Protein AF-A0A3L7XKK0-F1 (afdb_monomer)

Nearest PDB structures (foldseek):
  2hsb-assembly1_A  TM=9.352E-01  e=4.905E-05  Archaeoglobus fulgidus
  1wol-assembly1_A  TM=7.820E-01  e=3.927E-03  Sulfurisphaera tokodaii str. 7
  6m6u-assembly1_F  TM=6.056E-01  e=1.716E-03  Shewanella oneidensis MR-1
  7bxo-assembly1_A  TM=5.981E-01  e=4.545E-03  Shewanella oneidensis MR-1
  5lpa-assembly1_A  TM=3.652E-01  e=4.838E-04  Salmonella enterica subsp. enterica serovar Typhimurium

Solvent-accessible surface a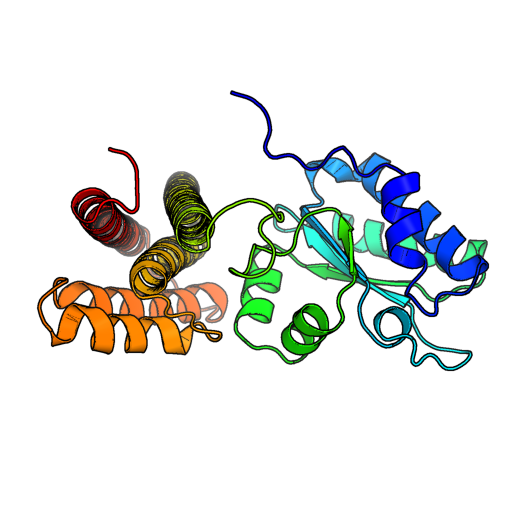rea (backbone atoms only — not comparable to full-atom values): 15169 Å² total; per-residue (Å²): 143,80,79,94,60,75,74,75,85,41,71,68,67,40,52,65,64,49,71,75,32,50,62,48,76,50,46,48,52,33,50,52,53,50,50,53,56,43,48,78,74,36,49,90,43,53,48,33,30,33,37,22,66,48,34,36,63,50,70,63,56,102,81,65,60,44,34,31,41,37,34,25,69,46,78,70,51,72,66,58,50,52,50,59,52,51,50,37,53,50,38,20,66,78,46,72,44,50,61,46,73,46,81,30,29,47,70,57,47,54,55,32,60,46,67,37,74,68,35,57,48,42,73,76,38,41,42,68,62,37,60,71,77,82,78,53,96,84,70,66,72,92,90,64,54,73,67,56,49,46,29,54,50,30,47,51,28,47,50,52,16,49,50,26,46,52,49,19,50,55,26,48,81,66,72,35,40,47,63,18,36,37,23,24,26,50,13,38,50,28,28,52,47,25,59,35,43,77,76,72,45,82,66,82,34,64,80,49,44,44,55,48,47,31,66,73,26,28,76,76,66,76,39,65,71,60,54,44,54,49,49,53,50,32,47,54,50,19,53,34,42,77,69,37,90,84,59,76,75,53,61,70,52,35,54,50,42,44,52,52,28,50,53,50,37,49,54,46,51,52,54,34,32,78,70,68,49,39,85,128

Foldseek 3Di:
DDDPDDPPLDLVVLLVLLVQWLDDPLRNVLVSVLVVVCCVPPVQFFAWKKFFDRRLVNNDDPADAREIETETPADDDPVRVVVSVVSQVVSCVVSVHHYDYDYDYPVRVVVCQQPPPVNVRCVPRIRISDHDDLDDLPPDDPDDDSLVSLLVSLVVLLVLLVVLLVVLVVCLVVVVQLSSLLSLLSSLQSLLQSLCSVVPDHDSHSVVSLVSSCVPADVVPNADPVSSVLNVVSVVSNCCSPPPPPDDPDSVNSVVSSVVSVVSSVRSVVSCCVVPSDPD

Sequence (280 aa):
MSALLLEPTSEEGVASRLDDTSLNPAEQSGLLAYLAALEDRWASLLAEVVLYGSAARGEERHESDVDLLLVLNCEPTRAQNEQMLQLAASINLDFGICLSPVVMSPATYRWHREGAPLWHNLRRDGVWLRGVPSPTLYELPGGKSLDQKRRELIALYMERSNEELQAARLMLDSWLVRPAISECYYAVFYAASAVLLSKGIERRRHEGVGSALGESFVRIGELPAEMTKLFHQLHEDRLSADYRMTYDPGEEVAEKRLEQASHFVQTIRDYLQERGFLDG

Secondary structure (DSSP, 8-state):
----------HHHHHHHHTTS---HHHHHHHHHHHHHHHHHHTTTEEEEEEEHHHHHT---TT--EEEEEEESSPPPHHHHHHHHHHHHHHHHHHT--EEEEEE-HHHHHHHHTT-HHHHHHHHH-EEEES-PPPPTT-SPTTS-HHHHHHHHHHHHHHHHHHHHHHHHHHHHTT-HHHHHHHHHHHHHHHHHHHHHHTT---SSHHHHHHHHIIIIITTTSS-HHHHHHHHHHHHHHHHHHH-TT---HHHHHHHHHHHHHHHHHHHHHHHHHTTSS--

Radius of gyration: 20.59 Å; Cα contacts (8 Å, |Δi|>4): 372; chains: 1; bounding box: 50×34×56 Å

pLDDT: mean 80.65, std 16.48, range [24.45, 98.62]

Structure (mmCIF, N/CA/C/O backbone):
data_AF-A0A3L7XKK0-F1
#
_entry.id   AF-A0A3L7XKK0-F1
#
loop_
_atom_site.group_PDB
_atom_site.id
_atom_site.type_symbol
_atom_site.label_atom_id
_atom_site.label_alt_id
_atom_site.label_comp_id
_atom_site.label_asym_id
_atom_site.label_entity_id
_atom_site.label_seq_id
_atom_site.pdbx_PDB_ins_code
_atom_site.Cartn_x
_atom_site.Cartn_y
_atom_site.Cartn_z
_atom_site.occupancy
_atom_site.B_iso_or_equiv
_atom_site.auth_seq_id
_atom_site.auth_comp_id
_atom_site.auth_asym_id
_atom_site.auth_atom_id
_atom_site.pdbx_PDB_model_num
ATOM 1 N N . MET A 1 1 ? -17.241 -15.200 -7.682 1.00 36.34 1 MET A N 1
ATOM 2 C CA . MET A 1 1 ? -16.236 -15.943 -8.473 1.00 36.34 1 MET A CA 1
ATOM 3 C C . MET A 1 1 ? -16.199 -15.401 -9.892 1.00 36.34 1 MET A C 1
ATOM 5 O O . MET A 1 1 ? -17.119 -15.670 -10.648 1.00 36.34 1 MET A O 1
ATOM 9 N N . SER A 1 2 ? -15.174 -14.622 -10.221 1.00 24.45 2 SER A N 1
ATOM 10 C CA . SER A 1 2 ? -14.293 -14.801 -11.385 1.00 24.45 2 SER A CA 1
ATOM 11 C C . SER A 1 2 ? -13.425 -13.548 -11.477 1.00 24.45 2 SER A C 1
ATOM 13 O O . SER A 1 2 ? -13.938 -12.437 -11.393 1.00 24.45 2 SER A O 1
ATOM 15 N N . ALA A 1 3 ? -12.122 -13.784 -11.542 1.00 27.73 3 ALA A N 1
ATOM 16 C CA . ALA A 1 3 ? -11.009 -12.851 -11.563 1.00 27.73 3 ALA A CA 1
ATOM 17 C C . ALA A 1 3 ? -11.304 -11.442 -12.114 1.00 27.73 3 ALA A C 1
ATOM 19 O O . ALA A 1 3 ? -11.602 -11.263 -13.290 1.00 27.73 3 ALA A O 1
ATOM 20 N N . LEU A 1 4 ? -11.074 -10.442 -11.263 1.00 33.22 4 LEU A N 1
ATOM 21 C CA . LEU A 1 4 ? -10.767 -9.055 -11.629 1.00 33.22 4 LEU A CA 1
ATOM 22 C C . LEU A 1 4 ? -9.276 -8.926 -12.004 1.00 33.22 4 LEU A C 1
ATOM 24 O O . LEU A 1 4 ? -8.604 -7.960 -11.659 1.00 33.22 4 LEU A O 1
ATOM 28 N N . LEU A 1 5 ? -8.744 -9.944 -12.680 1.00 28.83 5 LEU A N 1
ATOM 29 C CA . LEU A 1 5 ? -7.455 -9.855 -13.338 1.00 28.83 5 LEU A CA 1
ATOM 30 C C . LEU A 1 5 ? -7.758 -9.268 -14.711 1.00 28.83 5 LEU A C 1
ATOM 32 O O . LEU A 1 5 ? -8.499 -9.868 -15.490 1.00 28.83 5 LEU A O 1
ATOM 36 N N . LEU A 1 6 ? -7.194 -8.096 -15.008 1.00 34.19 6 LEU A N 1
ATOM 37 C CA . LEU A 1 6 ? -6.845 -7.814 -16.395 1.00 34.19 6 LEU A CA 1
ATOM 38 C C . LEU A 1 6 ? -6.157 -9.065 -16.942 1.00 34.19 6 LEU A C 1
ATOM 40 O O . LEU A 1 6 ? -5.406 -9.722 -16.212 1.00 34.19 6 LEU A O 1
ATOM 44 N N . GLU A 1 7 ? -6.488 -9.414 -18.181 1.00 33.19 7 GLU A N 1
ATOM 45 C CA . GLU A 1 7 ? -5.878 -10.535 -18.887 1.00 33.19 7 GLU A CA 1
ATOM 46 C C . GLU A 1 7 ? -4.355 -10.562 -18.674 1.00 33.19 7 GLU A C 1
ATOM 48 O O . GLU A 1 7 ? -3.766 -9.502 -18.413 1.00 33.19 7 GLU A O 1
ATOM 53 N N . PRO A 1 8 ? -3.715 -11.751 -18.733 1.00 36.50 8 PRO A N 1
ATOM 54 C CA . PRO A 1 8 ? -2.264 -11.859 -18.605 1.00 36.50 8 PRO A CA 1
ATOM 55 C C . PRO A 1 8 ? -1.583 -10.772 -19.433 1.00 36.50 8 PRO A C 1
ATOM 57 O O . PRO A 1 8 ? -2.120 -10.372 -20.464 1.00 36.50 8 PRO A O 1
ATOM 60 N N . THR A 1 9 ? -0.425 -10.304 -18.965 1.00 49.50 9 THR A N 1
ATOM 61 C CA . THR A 1 9 ? 0.509 -9.420 -19.672 1.00 49.50 9 THR A CA 1
ATOM 62 C C . THR A 1 9 ? 0.859 -10.018 -21.039 1.00 49.50 9 THR A C 1
ATOM 64 O O . THR A 1 9 ? 1.923 -10.592 -21.236 1.00 49.50 9 THR A O 1
ATOM 67 N N . SER A 1 10 ? -0.075 -9.964 -21.987 1.00 55.31 10 SER A N 1
ATOM 68 C CA . SER A 1 10 ? 0.134 -10.427 -23.341 1.00 55.31 10 SER A CA 1
ATOM 69 C C . SER A 1 10 ? 1.080 -9.432 -23.983 1.00 55.31 10 SER A C 1
ATOM 71 O O . SER A 1 10 ? 0.959 -8.218 -23.802 1.00 55.31 10 SER A O 1
ATOM 73 N N . GLU A 1 11 ? 2.055 -9.960 -24.708 1.00 54.97 11 GLU A N 1
ATOM 74 C CA . GLU A 1 11 ? 3.069 -9.172 -25.402 1.00 54.97 11 GLU A CA 1
ATOM 75 C C . GLU A 1 11 ? 2.416 -8.090 -26.287 1.00 54.97 11 GLU A C 1
ATOM 77 O O . GLU A 1 11 ? 2.857 -6.944 -26.304 1.00 54.97 11 GLU A O 1
ATOM 82 N N . GLU A 1 12 ? 1.267 -8.415 -26.894 1.00 55.12 12 GLU A N 1
ATOM 83 C CA . GLU A 1 12 ? 0.421 -7.497 -27.669 1.00 55.12 12 GLU A CA 1
ATOM 84 C C . GLU A 1 12 ? -0.158 -6.339 -26.834 1.00 55.12 12 GLU A C 1
ATOM 86 O O . GLU A 1 12 ? -0.181 -5.198 -27.295 1.00 55.12 12 GLU A O 1
ATOM 91 N N . GLY A 1 13 ? -0.600 -6.599 -25.599 1.00 66.19 13 GLY A N 1
ATOM 92 C CA . GLY A 1 13 ? -1.169 -5.579 -24.714 1.00 66.19 13 GLY A CA 1
ATOM 93 C C . GLY A 1 13 ? -0.127 -4.660 -24.073 1.00 66.19 13 GLY A C 1
ATOM 94 O O . GLY A 1 13 ? -0.462 -3.545 -23.672 1.00 66.19 13 GLY A O 1
ATOM 95 N N . VAL A 1 14 ? 1.126 -5.111 -23.962 1.00 71.56 14 VAL A N 1
ATOM 96 C CA . VAL A 1 14 ? 2.257 -4.264 -23.554 1.00 71.56 14 VAL A CA 1
ATOM 97 C C . VAL A 1 14 ? 2.729 -3.425 -24.735 1.00 71.56 14 VAL A C 1
ATOM 99 O O . VAL A 1 14 ? 2.884 -2.218 -24.577 1.00 71.56 14 VAL A O 1
ATOM 102 N N . ALA A 1 15 ? 2.887 -4.032 -25.916 1.00 71.38 15 ALA A N 1
ATOM 103 C CA . ALA A 1 15 ? 3.295 -3.331 -27.131 1.00 71.38 15 ALA A CA 1
ATOM 104 C C . ALA A 1 15 ? 2.375 -2.139 -27.436 1.00 71.38 15 ALA A C 1
ATOM 106 O O . ALA A 1 15 ? 2.866 -1.030 -27.624 1.00 71.38 15 ALA A O 1
ATOM 107 N N . SER A 1 16 ? 1.052 -2.315 -27.333 1.00 73.56 16 SER A N 1
ATOM 108 C CA . SER A 1 16 ? 0.103 -1.216 -27.564 1.00 73.56 16 SER A CA 1
ATOM 109 C C . SER A 1 16 ? 0.238 -0.050 -26.576 1.00 73.56 16 SER A C 1
ATOM 111 O O . SER A 1 16 ? -0.188 1.058 -26.872 1.00 73.56 16 SER A O 1
ATOM 113 N N . ARG A 1 17 ? 0.770 -0.279 -25.365 1.00 79.00 17 ARG A N 1
ATOM 114 C CA . ARG A 1 17 ? 1.004 0.787 -24.367 1.00 79.00 17 ARG A CA 1
ATOM 115 C C . ARG A 1 17 ? 2.296 1.552 -24.634 1.00 79.00 17 ARG A C 1
ATOM 117 O O . ARG A 1 17 ? 2.463 2.646 -24.105 1.00 79.00 17 ARG A O 1
ATOM 124 N N . LEU A 1 18 ? 3.209 0.972 -25.411 1.00 82.94 18 LEU A N 1
ATOM 125 C CA . LEU A 1 18 ? 4.468 1.603 -25.793 1.00 82.94 18 LEU A CA 1
ATOM 126 C C . LEU A 1 18 ? 4.318 2.500 -27.030 1.00 82.94 18 LEU A C 1
ATOM 128 O O . LEU A 1 18 ? 5.169 3.362 -27.234 1.00 82.94 18 LEU A O 1
ATOM 132 N N . ASP A 1 19 ? 3.244 2.348 -27.811 1.00 78.94 19 ASP A N 1
ATOM 133 C CA . ASP A 1 19 ? 2.990 3.132 -29.031 1.00 78.94 19 ASP A CA 1
ATOM 134 C C . ASP A 1 19 ? 2.941 4.652 -28.781 1.00 78.94 19 ASP A C 1
ATOM 136 O O . ASP A 1 19 ? 3.360 5.432 -29.634 1.00 78.94 19 ASP A O 1
ATOM 140 N N . ASP A 1 20 ? 2.480 5.073 -27.598 1.00 76.00 20 ASP A N 1
ATOM 141 C CA . ASP A 1 20 ? 2.388 6.485 -27.196 1.00 76.00 20 ASP A CA 1
ATOM 142 C C . ASP A 1 20 ? 3.661 7.004 -26.485 1.00 76.00 20 ASP A C 1
ATOM 144 O O . ASP A 1 20 ? 3.689 8.133 -25.989 1.00 76.00 20 ASP A O 1
ATOM 148 N N . THR A 1 21 ? 4.723 6.195 -26.415 1.00 83.44 21 THR A N 1
ATOM 149 C CA . THR A 1 21 ? 6.017 6.567 -25.812 1.00 83.44 21 THR A CA 1
ATOM 150 C C . THR A 1 21 ? 7.003 7.063 -26.871 1.00 83.44 21 THR A C 1
ATOM 152 O O . THR A 1 21 ? 6.796 6.875 -28.068 1.00 83.44 21 THR A O 1
ATOM 155 N N . SER A 1 22 ? 8.112 7.685 -26.459 1.00 84.44 22 SER A N 1
ATOM 156 C CA . SER A 1 22 ? 9.188 8.053 -27.397 1.00 84.44 22 SER A CA 1
ATOM 157 C C . SER A 1 22 ? 10.199 6.940 -27.674 1.00 84.44 22 SER A C 1
ATOM 159 O O . SER A 1 22 ? 11.129 7.176 -28.446 1.00 84.44 22 SER A O 1
ATOM 161 N N . LEU A 1 23 ? 10.019 5.751 -27.083 1.00 86.19 23 LEU A N 1
ATOM 162 C CA . LEU A 1 23 ? 10.978 4.657 -27.202 1.00 86.19 23 LEU A CA 1
ATOM 163 C C . LEU A 1 23 ? 11.208 4.289 -28.668 1.00 86.19 23 LEU A C 1
ATOM 165 O O . LEU A 1 23 ? 10.271 4.013 -29.422 1.00 86.19 23 LEU A O 1
ATOM 169 N N . ASN A 1 24 ? 12.474 4.224 -29.061 1.00 88.62 24 ASN A N 1
ATOM 170 C CA . ASN A 1 24 ? 12.859 3.777 -30.388 1.00 88.62 24 ASN A CA 1
ATOM 171 C C . ASN A 1 24 ? 12.704 2.242 -30.530 1.00 88.62 24 ASN A C 1
ATOM 173 O O . ASN A 1 24 ? 12.570 1.528 -29.533 1.00 88.62 24 ASN A O 1
ATOM 177 N N . PRO A 1 25 ? 12.757 1.682 -31.755 1.00 89.69 25 PRO A N 1
ATOM 178 C CA . PRO A 1 25 ? 12.536 0.248 -31.961 1.00 89.69 25 PRO A CA 1
ATOM 179 C C . PRO A 1 25 ? 13.495 -0.677 -31.191 1.00 89.69 25 PRO A C 1
ATOM 181 O O . PRO A 1 25 ? 13.096 -1.774 -30.795 1.00 89.69 25 PRO A O 1
ATOM 184 N N . ALA A 1 26 ? 14.748 -0.262 -30.972 1.00 89.94 26 ALA A N 1
ATOM 185 C CA . ALA A 1 26 ? 15.713 -1.046 -30.202 1.00 89.94 26 ALA A CA 1
ATOM 186 C C . ALA A 1 26 ? 15.376 -1.025 -28.704 1.00 89.94 26 ALA A C 1
ATOM 188 O O . ALA A 1 26 ? 15.425 -2.069 -28.057 1.00 89.94 26 ALA A O 1
ATOM 189 N N . GLU A 1 27 ? 14.962 0.128 -28.173 1.00 91.56 27 GLU A N 1
ATOM 190 C CA . GLU A 1 27 ? 14.514 0.279 -26.782 1.00 91.56 27 GLU A CA 1
ATOM 191 C C . GLU A 1 27 ? 13.230 -0.489 -26.506 1.00 91.56 27 GLU A C 1
ATOM 193 O O . GLU A 1 27 ? 13.162 -1.204 -25.510 1.00 91.56 27 GLU A O 1
ATOM 198 N N . GLN A 1 28 ? 12.246 -0.422 -27.407 1.00 91.00 28 GLN A N 1
ATOM 199 C CA . GLN A 1 28 ? 11.030 -1.230 -27.304 1.00 91.00 28 GLN A CA 1
ATOM 200 C C . GLN A 1 28 ? 11.366 -2.727 -27.303 1.00 91.00 28 GLN A C 1
ATOM 202 O O . GLN A 1 28 ? 10.897 -3.465 -26.438 1.00 91.00 28 GLN A O 1
ATOM 207 N N . SER A 1 29 ? 12.230 -3.172 -28.222 1.00 91.38 29 SER A N 1
ATOM 208 C CA . SER A 1 29 ? 12.629 -4.583 -28.317 1.00 91.38 29 SER A CA 1
ATOM 209 C C . SER A 1 29 ? 13.388 -5.056 -27.074 1.00 91.38 29 SER A C 1
ATOM 211 O O . SER A 1 29 ? 13.096 -6.127 -26.543 1.00 91.38 29 SER A O 1
ATOM 213 N N . GLY A 1 30 ? 14.336 -4.257 -26.578 1.00 93.38 30 GLY A N 1
ATOM 214 C CA . GLY A 1 30 ? 15.093 -4.592 -25.375 1.00 93.38 30 GLY A CA 1
ATOM 215 C C . GLY A 1 30 ? 14.229 -4.554 -24.114 1.00 93.38 30 GLY A C 1
ATOM 216 O O . GLY A 1 30 ? 14.331 -5.452 -23.281 1.00 93.38 30 GLY A O 1
ATOM 217 N N . LEU A 1 31 ? 13.314 -3.588 -23.994 1.00 93.44 31 LEU A N 1
ATOM 218 C CA . LEU A 1 31 ? 12.340 -3.534 -22.904 1.00 93.44 31 LEU A CA 1
ATOM 219 C C . LEU A 1 31 ? 11.433 -4.770 -22.899 1.00 93.44 31 LEU A C 1
ATOM 221 O O . LEU A 1 31 ? 11.274 -5.397 -21.854 1.00 93.44 31 LEU A O 1
ATOM 225 N N . LEU A 1 32 ? 10.882 -5.163 -24.050 1.00 92.56 32 LEU A N 1
ATOM 226 C CA . LEU A 1 32 ? 10.062 -6.373 -24.163 1.00 92.56 32 LEU A CA 1
ATOM 227 C C . LEU A 1 32 ? 10.860 -7.632 -23.791 1.00 92.56 32 LEU A C 1
ATOM 229 O O . LEU A 1 32 ? 10.370 -8.461 -23.022 1.00 92.56 32 LEU A O 1
ATOM 233 N N . ALA A 1 33 ? 12.114 -7.740 -24.239 1.00 93.81 33 ALA A N 1
ATOM 234 C CA . ALA A 1 33 ? 12.999 -8.840 -23.857 1.00 93.81 33 ALA A CA 1
ATOM 235 C C . ALA A 1 33 ? 13.284 -8.863 -22.342 1.00 93.81 33 ALA A C 1
ATOM 237 O O . ALA A 1 33 ? 13.281 -9.932 -21.724 1.00 93.81 33 ALA A O 1
ATOM 238 N N . TYR A 1 34 ? 13.479 -7.693 -21.726 1.00 95.56 34 TYR A N 1
ATOM 239 C CA . TYR A 1 34 ? 13.653 -7.566 -20.280 1.00 95.56 34 TYR A CA 1
ATOM 240 C C . TYR A 1 34 ? 12.401 -8.009 -19.516 1.00 95.56 34 TYR A C 1
ATOM 242 O O . TYR A 1 34 ? 12.505 -8.805 -18.582 1.00 95.56 34 TYR A O 1
ATOM 250 N N . LEU A 1 35 ? 11.216 -7.557 -19.938 1.00 93.00 35 LEU A N 1
ATOM 251 C CA . LEU A 1 35 ? 9.938 -7.940 -19.333 1.00 93.00 35 LEU A CA 1
ATOM 252 C C . LEU A 1 35 ? 9.681 -9.445 -19.443 1.00 93.00 35 LEU A C 1
ATOM 254 O O . LEU A 1 35 ? 9.347 -10.072 -18.442 1.00 93.00 35 LEU A O 1
ATOM 258 N N . ALA A 1 36 ? 9.899 -10.044 -20.615 1.00 91.00 36 ALA A N 1
ATOM 259 C CA . ALA A 1 36 ? 9.735 -11.484 -20.806 1.00 91.00 36 ALA A CA 1
ATOM 260 C C . ALA A 1 36 ? 10.660 -12.290 -19.876 1.00 91.00 36 ALA A C 1
ATOM 262 O O . ALA A 1 36 ? 10.240 -13.251 -19.232 1.00 91.00 36 ALA A O 1
ATOM 263 N N . ALA A 1 37 ? 11.917 -11.859 -19.747 1.00 93.31 37 ALA A N 1
ATOM 264 C CA . ALA A 1 37 ? 12.895 -12.482 -18.864 1.00 93.31 37 ALA A CA 1
ATOM 265 C C . ALA A 1 37 ? 12.579 -12.303 -17.367 1.00 93.31 37 ALA A C 1
ATOM 267 O O . ALA A 1 37 ? 12.924 -13.175 -16.561 1.00 93.31 37 ALA A O 1
ATOM 268 N N . LEU A 1 38 ? 11.961 -11.177 -16.999 1.00 92.12 38 LEU A N 1
ATOM 269 C CA . LEU A 1 38 ? 11.462 -10.906 -15.655 1.00 92.12 38 LEU A CA 1
ATOM 270 C C . LEU A 1 38 ? 10.264 -11.800 -15.308 1.00 92.12 38 LEU A C 1
ATOM 272 O O . LEU A 1 38 ? 10.235 -12.375 -14.221 1.00 92.12 38 LEU A O 1
ATOM 276 N N . GLU A 1 39 ? 9.310 -11.948 -16.227 1.00 87.06 39 GLU A N 1
ATOM 277 C CA . GLU A 1 39 ? 8.140 -12.819 -16.064 1.00 87.06 39 GLU A CA 1
ATOM 278 C C . GLU A 1 39 ? 8.547 -14.285 -15.889 1.00 87.06 39 GLU A C 1
ATOM 280 O O . GLU A 1 39 ? 8.105 -14.937 -14.945 1.00 87.06 39 GLU A O 1
ATOM 285 N N . ASP A 1 40 ? 9.457 -14.785 -16.726 1.00 89.00 40 ASP A N 1
ATOM 286 C CA . ASP A 1 40 ? 9.934 -16.172 -16.666 1.00 89.00 40 ASP A CA 1
ATOM 287 C C . ASP A 1 40 ? 10.543 -16.537 -15.297 1.00 89.00 40 ASP A C 1
ATOM 289 O O . ASP A 1 40 ? 10.304 -17.617 -14.756 1.00 89.00 40 ASP A O 1
ATOM 293 N N . ARG A 1 41 ? 11.303 -15.611 -14.695 1.00 91.38 41 ARG A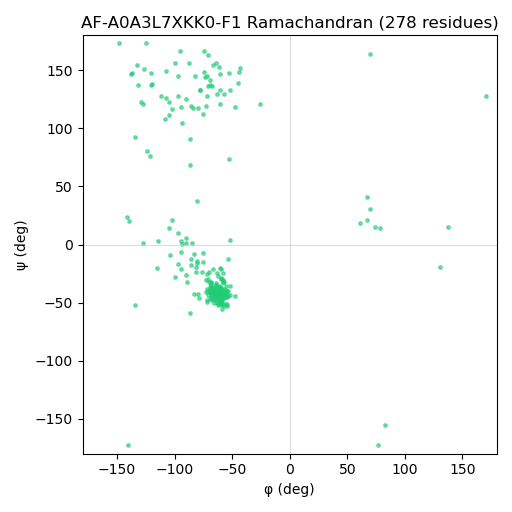 N 1
ATOM 294 C CA . ARG A 1 41 ? 12.084 -15.874 -13.474 1.00 91.38 41 ARG A CA 1
ATOM 295 C C . ARG A 1 41 ? 11.430 -15.398 -12.181 1.00 91.38 41 ARG A C 1
ATOM 297 O O . ARG A 1 41 ? 11.707 -15.961 -11.120 1.00 91.38 41 ARG A O 1
ATOM 304 N N . TRP A 1 42 ? 10.604 -14.355 -12.242 1.00 90.06 42 TRP A N 1
ATOM 305 C CA . TRP A 1 42 ? 10.116 -13.636 -11.063 1.00 90.06 42 TRP A CA 1
ATOM 306 C C . TRP A 1 42 ? 8.639 -13.225 -11.141 1.00 90.06 42 TRP A C 1
ATOM 308 O O . TRP A 1 42 ? 8.225 -12.372 -10.356 1.00 90.06 42 TRP A O 1
ATOM 318 N N . ALA A 1 43 ? 7.811 -13.841 -11.995 1.00 80.81 43 ALA A N 1
ATOM 319 C CA . ALA A 1 43 ? 6.378 -13.523 -12.086 1.00 80.81 43 ALA A CA 1
ATOM 320 C C . ALA A 1 43 ? 5.665 -13.455 -10.720 1.00 80.81 43 ALA A C 1
ATOM 322 O O . ALA A 1 43 ? 4.918 -12.516 -10.459 1.00 80.81 43 ALA A O 1
ATOM 323 N N . SER A 1 44 ? 5.909 -14.403 -9.808 1.00 78.06 44 SER A N 1
ATOM 324 C CA . SER A 1 44 ? 5.267 -14.397 -8.481 1.00 78.06 44 SER A CA 1
ATOM 325 C C . SER A 1 44 ? 5.772 -13.282 -7.558 1.00 78.06 44 SER A C 1
ATOM 327 O O . SER A 1 44 ? 5.086 -12.893 -6.615 1.00 78.06 44 SER A O 1
ATOM 329 N N . LEU A 1 45 ? 6.982 -12.780 -7.806 1.00 80.44 45 LEU A N 1
ATOM 330 C CA . LEU A 1 45 ? 7.612 -11.728 -7.017 1.00 80.44 45 LEU A CA 1
ATOM 331 C C . LEU A 1 45 ? 7.275 -10.330 -7.552 1.00 80.44 45 LEU A C 1
ATOM 333 O O . LEU A 1 45 ? 7.283 -9.385 -6.774 1.00 80.44 45 LEU A O 1
ATOM 337 N N . LEU A 1 46 ? 6.965 -10.185 -8.841 1.00 81.06 46 LEU A N 1
ATOM 338 C CA . LEU A 1 46 ? 6.682 -8.901 -9.484 1.00 81.06 46 LEU A CA 1
ATOM 339 C C . LEU A 1 46 ? 5.224 -8.473 -9.286 1.00 81.06 46 LEU A C 1
ATOM 341 O O . LEU A 1 46 ? 4.305 -9.120 -9.799 1.00 81.06 46 LEU A O 1
ATOM 345 N N . ALA A 1 47 ? 5.034 -7.346 -8.602 1.00 78.81 47 ALA A N 1
ATOM 346 C CA . ALA A 1 47 ? 3.742 -6.699 -8.398 1.00 78.81 47 ALA A CA 1
ATOM 347 C C . ALA A 1 47 ? 3.402 -5.758 -9.563 1.00 78.81 47 ALA A C 1
ATOM 349 O O . ALA A 1 47 ? 2.400 -5.943 -10.252 1.00 78.81 47 ALA A O 1
ATOM 350 N N . GLU A 1 48 ? 4.265 -4.771 -9.809 1.00 84.94 48 GLU A N 1
ATOM 351 C CA . GLU A 1 48 ? 4.067 -3.737 -10.827 1.00 84.94 48 GLU A CA 1
ATOM 352 C C . GLU A 1 48 ? 5.370 -3.487 -11.590 1.00 84.94 48 GLU A C 1
ATOM 354 O O . GLU A 1 48 ? 6.464 -3.572 -11.026 1.00 84.94 48 GLU A O 1
ATOM 359 N N . VAL A 1 49 ? 5.239 -3.148 -12.872 1.00 89.00 49 VAL A N 1
ATOM 360 C CA . VAL A 1 49 ? 6.340 -2.618 -13.682 1.00 89.00 49 VAL A CA 1
ATOM 361 C C . VAL A 1 49 ? 5.859 -1.354 -14.367 1.00 89.00 49 VAL A C 1
ATOM 363 O O . VAL A 1 49 ? 4.865 -1.392 -15.094 1.00 89.00 49 VAL A O 1
ATOM 366 N N . VAL A 1 50 ? 6.552 -0.245 -14.127 1.00 88.69 50 VAL A N 1
ATOM 367 C CA . VAL A 1 50 ? 6.144 1.079 -14.606 1.00 88.69 50 VAL A CA 1
ATOM 368 C C . VAL A 1 50 ? 7.299 1.729 -15.349 1.00 88.69 50 VAL A C 1
ATOM 370 O O . VAL A 1 50 ? 8.362 1.940 -14.771 1.00 88.69 50 VAL A O 1
ATOM 373 N N . LEU A 1 51 ? 7.085 2.069 -16.615 1.00 89.56 51 LEU A N 1
ATOM 374 C CA . LEU A 1 51 ? 7.962 2.971 -17.354 1.00 89.56 51 LEU A CA 1
ATOM 375 C C . LEU A 1 51 ? 7.653 4.404 -16.930 1.00 89.56 51 LEU A C 1
ATOM 377 O O . LEU A 1 51 ? 6.489 4.795 -16.860 1.00 89.56 51 LEU A O 1
ATOM 381 N N . TYR A 1 52 ? 8.679 5.192 -16.638 1.00 85.44 52 TYR A N 1
ATOM 382 C CA . TYR A 1 52 ? 8.514 6.600 -16.290 1.00 85.44 52 TYR A CA 1
ATOM 383 C C . TYR A 1 52 ? 9.621 7.448 -16.918 1.00 85.44 52 TYR A C 1
ATOM 385 O O . TYR A 1 52 ? 10.374 6.987 -17.767 1.00 85.44 52 TYR A O 1
ATOM 393 N N . GLY A 1 53 ? 9.686 8.728 -16.553 1.00 77.69 53 GLY A N 1
ATOM 394 C CA . GLY A 1 53 ? 10.759 9.599 -17.027 1.00 77.69 53 GLY A CA 1
ATOM 395 C C . GLY A 1 53 ? 10.485 10.173 -18.417 1.00 77.69 53 GLY A C 1
ATOM 396 O O . GLY A 1 53 ? 9.334 10.395 -18.792 1.00 77.69 53 GLY A O 1
ATOM 397 N N . SER A 1 54 ? 11.544 10.542 -19.137 1.00 77.38 54 SER A N 1
ATOM 398 C CA . SER A 1 54 ? 11.450 11.207 -20.449 1.00 77.38 54 SER A CA 1
ATOM 399 C C . SER A 1 54 ? 10.813 10.330 -21.517 1.00 77.38 54 SER A C 1
ATOM 401 O O . SER A 1 54 ? 9.993 10.842 -22.280 1.00 77.38 54 SER A O 1
ATOM 403 N N . ALA A 1 55 ? 11.132 9.032 -21.511 1.00 82.19 55 ALA A N 1
ATOM 404 C CA . ALA A 1 55 ? 10.594 8.053 -22.449 1.00 82.19 55 ALA A CA 1
ATOM 405 C C . ALA A 1 55 ? 9.060 7.971 -22.386 1.00 82.19 55 ALA A C 1
ATOM 407 O O . ALA A 1 55 ? 8.368 7.963 -23.403 1.00 82.19 55 ALA A O 1
ATOM 408 N N . ALA A 1 56 ? 8.516 7.991 -21.167 1.00 79.31 56 ALA A N 1
ATOM 409 C CA . ALA A 1 56 ? 7.078 7.940 -20.934 1.00 79.31 56 ALA A CA 1
ATOM 410 C C . ALA A 1 56 ? 6.347 9.248 -21.309 1.00 79.31 56 ALA A C 1
ATOM 412 O O . ALA A 1 56 ? 5.164 9.223 -21.628 1.00 79.31 56 ALA A O 1
ATOM 413 N N . ARG A 1 57 ? 7.042 10.399 -21.299 1.00 72.94 57 ARG A N 1
ATOM 414 C CA . ARG A 1 57 ? 6.468 11.716 -21.650 1.00 72.94 57 ARG A CA 1
ATOM 415 C C . ARG A 1 57 ? 6.475 12.038 -23.145 1.00 72.94 57 ARG A C 1
ATOM 417 O O . ARG A 1 57 ? 5.868 13.032 -23.536 1.00 72.94 57 ARG A O 1
ATOM 424 N N . GLY A 1 58 ? 7.199 11.278 -23.964 1.00 63.72 58 GLY A N 1
ATOM 425 C CA . GLY A 1 58 ? 7.367 11.607 -25.381 1.00 63.72 58 GLY A CA 1
ATOM 426 C C . GLY A 1 58 ? 8.315 12.793 -25.647 1.00 63.72 58 GLY A C 1
ATOM 427 O O . GLY A 1 58 ? 8.306 13.358 -26.737 1.00 63.72 58 GLY A O 1
ATOM 428 N N . GLU A 1 59 ? 9.116 13.214 -24.658 1.00 60.88 59 GLU A N 1
ATOM 429 C CA . GLU A 1 59 ? 9.971 14.423 -24.709 1.00 60.88 59 GLU A CA 1
ATOM 430 C C . GLU A 1 59 ? 11.459 14.107 -24.962 1.00 60.88 59 GLU A C 1
ATOM 432 O O . GLU A 1 59 ? 12.356 14.876 -24.596 1.00 60.88 59 GLU A O 1
ATOM 437 N N . GLU A 1 60 ? 11.7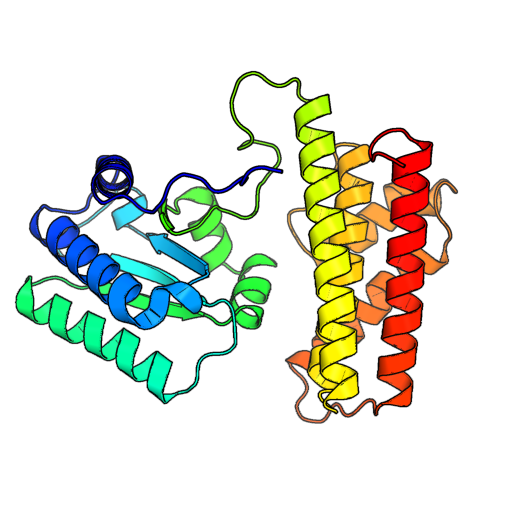47 12.938 -25.517 1.00 53.78 60 GLU A N 1
ATOM 438 C CA . GLU A 1 60 ? 13.076 12.349 -25.449 1.00 53.78 60 GLU A CA 1
ATOM 439 C C . GLU A 1 60 ? 14.122 13.008 -26.352 1.00 53.78 60 GLU A C 1
ATOM 441 O O . GLU A 1 60 ? 13.869 13.465 -27.469 1.00 53.78 60 GLU A O 1
ATOM 446 N N . ARG A 1 61 ? 15.348 13.050 -25.823 1.00 55.00 61 ARG A N 1
ATOM 447 C CA . ARG A 1 61 ? 16.570 13.396 -26.551 1.00 55.00 61 ARG A CA 1
ATOM 448 C C . ARG A 1 61 ? 17.374 12.114 -26.742 1.00 55.00 61 ARG A C 1
ATOM 450 O O . ARG A 1 61 ? 17.338 11.256 -25.872 1.00 55.00 61 ARG A O 1
ATOM 457 N N . HIS A 1 62 ? 18.132 12.048 -27.833 1.00 48.56 62 HIS A N 1
ATOM 458 C CA . HIS A 1 62 ? 18.825 10.885 -28.420 1.00 48.56 62 HIS A CA 1
ATOM 459 C C . HIS A 1 62 ? 19.748 10.019 -27.509 1.00 48.56 62 HIS A C 1
ATOM 461 O O . HIS A 1 62 ? 20.387 9.110 -28.028 1.00 48.56 62 HIS A O 1
ATOM 467 N N . GLU A 1 63 ? 19.844 10.294 -26.202 1.00 53.91 63 GLU A N 1
ATOM 468 C CA . GLU A 1 63 ? 20.710 9.625 -25.208 1.00 53.91 63 GLU A CA 1
ATOM 469 C C . GLU A 1 63 ? 20.018 9.442 -23.834 1.00 53.91 63 GLU A C 1
ATOM 471 O O . GLU A 1 63 ? 20.688 9.417 -22.804 1.00 53.91 63 GLU A O 1
ATOM 476 N N . SER A 1 64 ? 18.683 9.424 -23.770 1.00 64.50 64 SER A N 1
ATOM 477 C CA . SER A 1 64 ? 17.982 9.384 -22.475 1.00 64.50 64 SER A CA 1
ATOM 478 C C . SER A 1 64 ? 17.889 7.959 -21.921 1.00 64.50 64 SER A C 1
ATOM 480 O O . SER A 1 64 ? 17.745 7.000 -22.674 1.00 64.50 64 SER A O 1
ATOM 482 N N . ASP A 1 65 ? 17.968 7.825 -20.597 1.00 79.62 65 ASP A N 1
ATOM 483 C CA . ASP A 1 65 ? 17.789 6.542 -19.919 1.00 79.62 65 ASP A CA 1
ATOM 484 C C . ASP A 1 65 ? 16.320 6.084 -20.006 1.00 79.62 65 ASP A C 1
ATOM 486 O O . ASP A 1 65 ? 15.384 6.876 -19.851 1.00 79.62 65 ASP A O 1
ATOM 490 N N . VAL A 1 66 ? 16.112 4.781 -20.198 1.00 88.12 66 VAL A N 1
ATOM 491 C CA . VAL A 1 66 ? 14.801 4.133 -20.106 1.00 88.12 66 VAL A CA 1
ATOM 492 C C . VAL A 1 66 ? 14.560 3.755 -18.645 1.00 88.12 66 VAL A C 1
ATOM 494 O O . VAL A 1 66 ? 14.945 2.680 -18.173 1.00 88.12 66 VAL A O 1
ATOM 497 N N . ASP A 1 67 ? 13.945 4.682 -17.914 1.00 89.75 67 ASP A N 1
ATOM 498 C CA . ASP A 1 67 ? 13.654 4.560 -16.486 1.00 89.75 67 ASP A CA 1
ATOM 499 C C . ASP A 1 67 ? 12.512 3.566 -16.212 1.00 89.75 67 ASP A C 1
ATOM 501 O O . ASP A 1 67 ? 11.362 3.777 -16.615 1.00 89.75 67 ASP A O 1
ATOM 505 N N . LEU A 1 68 ? 12.804 2.506 -15.453 1.00 91.75 68 LEU A N 1
ATOM 506 C CA . LEU A 1 68 ? 11.816 1.504 -15.047 1.00 91.75 68 LEU A CA 1
ATOM 507 C C . LEU A 1 68 ? 11.695 1.435 -13.531 1.00 91.75 68 LEU A C 1
ATOM 509 O O . LEU A 1 68 ? 12.685 1.403 -12.811 1.00 91.75 68 LEU A O 1
ATOM 513 N N . LEU A 1 69 ? 10.473 1.335 -13.029 1.00 90.19 69 LEU A N 1
ATOM 514 C CA . LEU A 1 69 ? 10.198 0.980 -11.645 1.00 90.19 69 LEU A CA 1
ATOM 515 C C . LEU A 1 69 ? 9.713 -0.466 -11.594 1.00 90.19 69 LEU A C 1
ATOM 517 O O . LEU A 1 69 ? 8.693 -0.788 -12.201 1.00 90.19 69 LEU A O 1
ATOM 521 N N . LEU A 1 70 ? 10.406 -1.310 -10.830 1.00 90.94 70 LEU A N 1
ATOM 522 C CA . LEU A 1 70 ? 9.974 -2.667 -10.504 1.00 90.94 70 LEU A CA 1
ATOM 523 C C . LEU A 1 70 ? 9.482 -2.694 -9.057 1.00 90.94 70 LEU A C 1
ATOM 525 O O . LEU A 1 70 ? 10.276 -2.558 -8.128 1.00 90.94 70 LEU A O 1
ATOM 529 N N . VAL A 1 71 ? 8.181 -2.879 -8.855 1.00 85.81 71 VAL A N 1
ATOM 530 C CA . VAL A 1 71 ? 7.593 -3.060 -7.523 1.00 85.81 71 VAL A CA 1
ATOM 531 C C . VAL A 1 71 ? 7.431 -4.546 -7.272 1.00 85.81 71 VAL A C 1
ATOM 533 O O . VAL A 1 71 ? 6.840 -5.260 -8.084 1.00 85.81 71 VAL A O 1
ATOM 536 N N . LEU A 1 72 ? 7.943 -5.018 -6.141 1.00 83.38 72 LEU A N 1
ATOM 537 C CA . LEU A 1 72 ? 7.854 -6.421 -5.757 1.00 83.38 72 LEU A CA 1
ATOM 538 C C . LEU A 1 72 ? 6.728 -6.659 -4.746 1.00 83.38 72 LEU A C 1
ATOM 540 O O . LEU A 1 72 ? 6.344 -5.752 -4.017 1.00 83.38 72 LEU A O 1
ATOM 544 N N . ASN A 1 73 ? 6.227 -7.893 -4.677 1.00 69.50 73 ASN A N 1
ATOM 545 C CA . ASN A 1 73 ? 5.211 -8.338 -3.715 1.00 69.50 73 ASN A CA 1
ATOM 546 C C . ASN A 1 73 ? 5.776 -8.539 -2.298 1.00 69.50 73 ASN A C 1
ATOM 548 O O . ASN A 1 73 ? 5.020 -8.650 -1.338 1.00 69.50 73 ASN A O 1
ATOM 552 N N . CYS A 1 74 ? 7.101 -8.606 -2.150 1.00 73.56 74 CYS A N 1
ATOM 553 C CA . CYS A 1 74 ? 7.775 -8.720 -0.860 1.00 73.56 74 CYS A CA 1
ATOM 554 C C . CYS A 1 74 ? 9.136 -8.016 -0.887 1.00 73.56 74 CYS A C 1
ATOM 556 O O . CYS A 1 74 ? 9.599 -7.564 -1.934 1.00 73.56 74 CYS A O 1
ATOM 558 N N . GLU A 1 75 ? 9.789 -7.932 0.271 1.00 76.12 75 GLU A N 1
ATOM 559 C CA . GLU A 1 75 ? 11.170 -7.455 0.366 1.00 76.12 75 GLU A CA 1
ATOM 560 C C . GLU A 1 75 ? 12.109 -8.367 -0.451 1.00 76.12 75 GLU A C 1
ATOM 562 O O . GLU A 1 75 ? 12.162 -9.575 -0.183 1.00 76.12 75 GLU A O 1
ATOM 567 N N . PRO A 1 76 ? 12.843 -7.843 -1.453 1.00 79.12 76 PRO A N 1
ATOM 568 C CA . PRO A 1 76 ? 13.814 -8.641 -2.187 1.00 79.12 76 PRO A CA 1
ATOM 569 C C . PRO A 1 76 ? 15.040 -8.941 -1.331 1.00 79.12 76 PRO A C 1
ATOM 571 O O . PRO A 1 76 ? 15.556 -8.090 -0.606 1.00 79.12 76 PRO A O 1
ATOM 574 N N . THR A 1 77 ? 15.610 -10.128 -1.513 1.00 85.56 77 THR A N 1
ATOM 575 C CA . THR A 1 77 ? 16.985 -10.377 -1.072 1.00 85.56 77 THR A CA 1
ATOM 576 C C . THR A 1 77 ? 17.967 -9.541 -1.896 1.00 85.56 77 THR A C 1
ATOM 578 O O . THR A 1 77 ? 17.722 -9.230 -3.065 1.00 85.56 77 THR A O 1
ATOM 581 N N . ARG A 1 78 ? 19.141 -9.239 -1.324 1.00 80.75 78 ARG A N 1
ATOM 582 C CA . ARG A 1 78 ? 20.215 -8.537 -2.050 1.00 80.75 78 ARG A CA 1
ATOM 583 C C . ARG A 1 78 ? 20.578 -9.242 -3.361 1.00 80.75 78 ARG A C 1
ATOM 585 O O . ARG A 1 78 ? 20.756 -8.582 -4.375 1.00 80.75 78 ARG A O 1
ATOM 592 N N . ALA A 1 79 ? 20.615 -10.575 -3.341 1.00 85.88 79 ALA A N 1
ATOM 593 C CA . ALA A 1 79 ? 20.908 -11.391 -4.515 1.00 85.88 79 ALA A CA 1
ATOM 594 C C . ALA A 1 79 ? 19.831 -11.264 -5.606 1.00 85.88 79 ALA A C 1
ATOM 596 O O . ALA A 1 79 ? 20.177 -11.123 -6.772 1.00 85.88 79 ALA A O 1
ATOM 597 N N . GLN A 1 80 ? 18.542 -11.268 -5.247 1.00 87.44 80 GLN A N 1
ATOM 598 C CA . GLN A 1 80 ? 17.457 -11.071 -6.220 1.00 87.44 80 GLN A CA 1
ATOM 599 C C . GLN A 1 80 ? 17.528 -9.685 -6.863 1.00 87.44 80 GLN A C 1
ATOM 601 O O . GLN A 1 80 ? 17.405 -9.575 -8.079 1.00 87.44 80 GLN A O 1
ATOM 606 N N . ASN A 1 81 ? 17.784 -8.645 -6.064 1.00 86.25 81 ASN A N 1
ATOM 607 C CA . ASN A 1 81 ? 17.963 -7.293 -6.587 1.00 86.25 81 ASN A CA 1
ATOM 608 C C . ASN A 1 81 ? 19.161 -7.231 -7.555 1.00 86.25 81 ASN A C 1
ATOM 610 O O . ASN A 1 81 ? 19.018 -6.812 -8.699 1.00 86.25 81 ASN A O 1
ATOM 614 N N . GLU A 1 82 ? 20.325 -7.747 -7.143 1.00 88.19 82 GLU A N 1
ATOM 615 C CA . GLU A 1 82 ? 21.521 -7.822 -7.994 1.00 88.19 82 GLU A CA 1
ATOM 616 C C . GLU A 1 82 ? 21.253 -8.573 -9.310 1.00 88.19 82 GLU A C 1
ATOM 618 O O . GLU A 1 82 ? 21.682 -8.118 -10.366 1.00 88.19 82 GLU A O 1
ATOM 623 N N . GLN A 1 83 ? 20.507 -9.680 -9.279 1.00 94.12 83 GLN A N 1
ATOM 624 C CA . GLN A 1 83 ? 20.165 -10.455 -10.476 1.00 94.12 83 GLN A CA 1
ATOM 625 C C . GLN A 1 83 ? 19.254 -9.693 -11.447 1.00 94.12 83 GLN A C 1
ATOM 627 O O . GLN A 1 83 ? 19.467 -9.766 -12.658 1.00 94.12 83 GLN A O 1
ATOM 632 N N . MET A 1 84 ? 18.261 -8.953 -10.945 1.00 93.38 84 MET A N 1
ATOM 633 C CA . MET A 1 84 ? 17.374 -8.133 -11.783 1.00 93.38 84 MET A CA 1
ATOM 634 C C . MET A 1 84 ? 18.132 -6.978 -12.453 1.00 93.38 84 MET A C 1
ATOM 636 O O . MET A 1 84 ? 17.891 -6.686 -13.627 1.00 93.38 84 MET A O 1
ATOM 640 N N . LEU A 1 85 ? 19.081 -6.362 -11.737 1.00 92.31 85 LEU A N 1
ATOM 641 C CA . LEU A 1 85 ? 19.947 -5.308 -12.276 1.00 92.31 85 LEU A CA 1
ATOM 642 C C . LEU A 1 85 ? 20.971 -5.861 -13.280 1.00 92.31 85 LEU A C 1
ATOM 644 O O . LEU A 1 85 ? 21.206 -5.256 -14.324 1.00 92.31 85 LEU A O 1
ATOM 648 N N . GLN A 1 86 ? 21.554 -7.032 -13.009 1.00 94.12 86 GLN A N 1
ATOM 649 C CA . GLN A 1 86 ? 22.461 -7.711 -13.943 1.00 94.12 86 GLN A CA 1
ATOM 650 C C . GLN A 1 86 ? 21.755 -8.112 -15.239 1.00 94.12 86 GLN A C 1
ATOM 652 O O . GLN A 1 86 ? 22.340 -7.995 -16.312 1.00 94.12 86 GLN A O 1
ATOM 657 N N . LEU A 1 87 ? 20.495 -8.546 -15.151 1.00 96.25 87 LEU A N 1
ATOM 658 C CA . LEU A 1 87 ? 19.679 -8.822 -16.327 1.00 96.25 87 LEU A CA 1
ATOM 659 C C . LEU A 1 87 ? 19.460 -7.559 -17.173 1.00 96.25 87 LEU A C 1
ATOM 661 O O . LEU A 1 87 ? 19.560 -7.619 -18.395 1.00 96.25 87 LEU A O 1
ATOM 665 N N . ALA A 1 88 ? 19.201 -6.407 -16.550 1.00 94.56 88 ALA A N 1
ATOM 666 C CA . ALA A 1 88 ? 19.089 -5.157 -17.300 1.00 94.56 88 ALA A CA 1
ATOM 667 C C . ALA A 1 88 ? 20.419 -4.790 -17.967 1.00 94.56 88 ALA A C 1
ATOM 669 O O . ALA A 1 88 ? 20.437 -4.430 -19.138 1.00 94.56 88 ALA A O 1
ATOM 670 N N . ALA A 1 89 ? 21.543 -4.986 -17.272 1.00 91.94 89 ALA A N 1
ATOM 671 C CA . ALA A 1 89 ? 22.864 -4.765 -17.849 1.00 91.94 89 ALA A CA 1
ATOM 672 C C . ALA A 1 89 ? 23.141 -5.663 -19.070 1.00 91.94 89 ALA A C 1
ATOM 674 O O . ALA A 1 89 ? 23.721 -5.183 -20.042 1.00 91.94 89 ALA A O 1
ATOM 675 N N . SER A 1 90 ? 22.713 -6.934 -19.065 1.00 95.56 90 SER A N 1
ATOM 676 C CA . SER A 1 90 ? 22.859 -7.791 -20.251 1.00 95.56 90 SER A CA 1
ATOM 677 C C . SER A 1 90 ? 21.987 -7.317 -21.412 1.00 95.56 90 SER A C 1
ATOM 679 O O . SER A 1 90 ? 22.478 -7.215 -22.529 1.00 95.56 90 SER A O 1
ATOM 681 N N . ILE A 1 91 ? 20.732 -6.937 -21.145 1.00 95.69 91 ILE A N 1
ATOM 682 C CA . ILE A 1 91 ? 19.834 -6.397 -22.177 1.00 95.69 91 ILE A CA 1
ATOM 683 C C . ILE A 1 91 ? 20.390 -5.095 -22.774 1.00 95.69 91 ILE A C 1
ATOM 685 O O . ILE A 1 91 ? 20.365 -4.917 -23.990 1.00 95.69 91 ILE A O 1
ATOM 689 N N . ASN A 1 92 ? 20.953 -4.214 -21.946 1.00 92.56 92 ASN A N 1
ATOM 690 C CA . ASN A 1 92 ? 21.582 -2.973 -22.402 1.00 92.56 92 ASN A CA 1
ATOM 691 C C . ASN A 1 92 ? 22.697 -3.238 -23.417 1.00 92.56 92 ASN A C 1
ATOM 693 O O . ASN A 1 92 ? 22.786 -2.551 -24.433 1.00 92.56 92 ASN A O 1
ATOM 697 N N . LEU A 1 93 ? 23.517 -4.263 -23.169 1.00 93.25 93 LEU A N 1
ATOM 698 C CA . LEU A 1 93 ? 24.585 -4.670 -24.080 1.00 93.25 93 LEU A CA 1
ATOM 699 C C . LEU A 1 93 ? 24.043 -5.317 -25.359 1.00 93.25 93 LEU A C 1
ATOM 701 O O . LEU A 1 93 ? 24.520 -4.990 -26.444 1.00 93.25 93 LEU A O 1
ATOM 705 N N . ASP A 1 94 ? 23.055 -6.204 -25.238 1.00 95.00 94 ASP A N 1
ATOM 706 C CA . ASP A 1 94 ? 22.518 -6.972 -26.365 1.00 95.00 94 ASP A CA 1
ATOM 707 C C . ASP A 1 94 ? 21.754 -6.091 -27.365 1.00 95.00 94 ASP A C 1
ATOM 709 O O . ASP A 1 94 ? 21.837 -6.303 -28.575 1.00 95.00 94 ASP A O 1
ATOM 713 N N . PHE A 1 95 ? 21.032 -5.084 -26.866 1.00 91.75 95 PHE A N 1
ATOM 714 C CA . PHE A 1 95 ? 20.182 -4.211 -27.681 1.00 91.75 95 PHE A CA 1
ATOM 715 C C . PHE A 1 95 ? 20.794 -2.828 -27.937 1.00 91.75 95 PHE A C 1
ATOM 717 O O . PHE A 1 95 ? 20.270 -2.079 -28.759 1.00 91.75 95 PHE A O 1
ATOM 724 N N . GLY A 1 96 ? 21.907 -2.487 -27.278 1.00 91.19 96 GLY A N 1
ATOM 725 C CA . GLY A 1 96 ? 22.547 -1.176 -27.405 1.00 91.19 96 GLY A CA 1
ATOM 726 C C . GLY A 1 96 ? 21.700 -0.042 -26.823 1.00 91.19 96 GLY A C 1
ATOM 727 O O . GLY A 1 96 ? 21.606 1.021 -27.430 1.00 91.19 96 GLY A O 1
ATOM 728 N N . ILE A 1 97 ? 21.069 -0.286 -25.672 1.00 90.12 97 ILE A N 1
ATOM 729 C CA . ILE A 1 97 ? 20.128 0.631 -25.007 1.00 90.12 97 ILE A CA 1
ATOM 730 C C . ILE A 1 97 ? 20.551 0.912 -23.561 1.00 90.12 97 ILE A C 1
ATOM 732 O O . ILE A 1 97 ? 21.473 0.278 -23.047 1.00 90.12 97 ILE A O 1
ATOM 736 N N . CYS A 1 98 ? 19.863 1.837 -22.884 1.00 88.62 98 CYS A N 1
ATOM 737 C CA . CYS A 1 98 ? 20.106 2.152 -21.475 1.00 88.62 98 CYS A CA 1
ATOM 738 C C . CYS A 1 98 ? 18.845 1.949 -20.617 1.00 88.62 98 CYS A C 1
ATOM 740 O O . CYS A 1 98 ? 18.179 2.904 -20.235 1.00 88.62 98 CYS A O 1
ATOM 742 N N . LEU A 1 99 ? 18.495 0.698 -20.304 1.00 91.88 99 LEU A N 1
ATOM 743 C CA . LEU A 1 99 ? 17.503 0.382 -19.273 1.00 91.88 99 LEU A CA 1
ATOM 744 C C . LEU A 1 99 ? 18.080 0.662 -17.884 1.00 91.88 99 LEU A C 1
ATOM 746 O O . LEU A 1 99 ? 19.130 0.121 -17.517 1.00 91.88 99 LEU A O 1
ATOM 750 N N . SER A 1 100 ? 17.340 1.437 -17.094 1.00 91.06 100 SER A N 1
ATOM 751 C CA . SER A 1 100 ? 17.683 1.810 -15.723 1.00 91.06 100 SER A CA 1
ATOM 752 C C . SER A 1 100 ? 16.552 1.411 -14.763 1.00 91.06 100 SER A C 1
ATOM 754 O O . SER A 1 100 ? 15.693 2.229 -14.422 1.00 91.06 100 SER A O 1
ATOM 756 N N . PRO A 1 101 ? 16.475 0.130 -14.350 1.00 92.62 101 PRO A N 1
ATOM 757 C CA . PRO A 1 101 ? 15.469 -0.310 -13.398 1.00 92.62 101 PRO A CA 1
ATOM 758 C C . PRO A 1 101 ? 15.822 0.080 -11.961 1.00 92.62 101 PRO A C 1
ATOM 760 O O . PRO A 1 101 ? 16.909 -0.193 -11.451 1.00 92.62 101 PRO A O 1
ATOM 763 N N . VAL A 1 102 ? 14.836 0.628 -11.265 1.00 90.12 102 VAL A N 1
ATOM 764 C CA . VAL A 1 102 ? 14.817 0.807 -9.818 1.00 90.12 102 VAL A CA 1
ATOM 765 C C . VAL A 1 102 ? 13.923 -0.275 -9.228 1.00 90.12 102 VAL A C 1
ATOM 767 O O . VAL A 1 102 ? 12.720 -0.310 -9.485 1.00 90.12 102 VAL A O 1
ATOM 770 N N . VAL A 1 103 ? 14.504 -1.159 -8.419 1.00 89.19 103 VAL A N 1
ATOM 771 C CA . VAL A 1 103 ? 13.757 -2.206 -7.713 1.00 89.19 103 VAL A CA 1
ATOM 772 C C . VAL A 1 103 ? 13.309 -1.679 -6.359 1.00 89.19 103 VAL A C 1
ATOM 774 O O . VAL A 1 103 ? 14.128 -1.222 -5.559 1.00 89.19 103 VAL A O 1
ATOM 777 N N . MET A 1 104 ? 12.011 -1.758 -6.087 1.00 84.75 104 MET A N 1
ATOM 778 C CA . MET A 1 104 ? 11.415 -1.342 -4.827 1.00 84.75 104 MET A CA 1
ATOM 779 C C . MET A 1 104 ? 10.700 -2.493 -4.144 1.00 84.75 104 MET A C 1
ATOM 781 O O . MET A 1 104 ? 9.939 -3.251 -4.747 1.00 84.75 104 MET A O 1
ATOM 785 N N . SER A 1 105 ? 10.904 -2.561 -2.836 1.00 77.81 105 SER A N 1
ATOM 786 C CA . SER A 1 105 ? 10.054 -3.350 -1.965 1.00 77.81 105 SER A CA 1
ATOM 787 C C . SER A 1 105 ? 8.669 -2.713 -1.804 1.00 77.81 105 SER A C 1
ATOM 789 O O . SER A 1 105 ? 8.526 -1.505 -2.042 1.00 77.81 105 SER A O 1
ATOM 791 N N . PRO A 1 106 ? 7.659 -3.466 -1.324 1.00 67.81 106 PRO A N 1
ATOM 792 C CA . PRO A 1 106 ? 6.358 -2.900 -0.986 1.00 67.81 106 PRO A CA 1
ATOM 793 C C . PRO A 1 106 ? 6.466 -1.696 -0.047 1.00 67.81 106 PRO A C 1
ATOM 795 O O . PRO A 1 106 ? 5.815 -0.679 -0.270 1.00 67.81 106 PRO A O 1
ATOM 798 N N . ALA A 1 107 ? 7.315 -1.766 0.983 1.00 63.53 107 ALA A N 1
ATOM 799 C CA . ALA A 1 107 ? 7.467 -0.688 1.958 1.00 63.53 107 ALA A CA 1
ATOM 800 C C . ALA A 1 107 ? 8.064 0.582 1.332 1.00 63.53 107 ALA A C 1
ATOM 802 O O . ALA A 1 107 ? 7.563 1.685 1.557 1.00 63.53 107 ALA A O 1
ATOM 803 N N . THR A 1 108 ? 9.090 0.430 0.491 1.00 67.06 108 THR A N 1
ATOM 804 C CA . THR A 1 108 ? 9.744 1.564 -0.179 1.00 67.06 108 THR A CA 1
ATOM 805 C C . THR A 1 108 ? 8.829 2.182 -1.233 1.00 67.06 108 THR A C 1
ATOM 807 O O . THR A 1 108 ? 8.719 3.407 -1.322 1.00 67.06 108 THR A O 1
ATOM 810 N N . TYR A 1 109 ? 8.107 1.350 -1.987 1.00 71.88 109 TYR A N 1
ATOM 811 C CA . TYR A 1 109 ? 7.103 1.830 -2.927 1.00 71.88 109 TYR A CA 1
ATOM 812 C C . TYR A 1 109 ? 5.999 2.604 -2.201 1.00 71.88 109 TYR A C 1
ATOM 814 O O . TYR A 1 109 ? 5.714 3.743 -2.572 1.00 71.88 109 TYR A O 1
ATOM 822 N N . ARG A 1 110 ? 5.452 2.051 -1.106 1.00 67.06 110 ARG A N 1
ATOM 823 C CA . ARG A 1 110 ? 4.470 2.733 -0.245 1.00 67.06 110 ARG A CA 1
ATOM 824 C C . ARG A 1 110 ? 4.985 4.095 0.231 1.00 67.06 110 ARG A C 1
ATOM 826 O O . ARG A 1 110 ? 4.257 5.070 0.086 1.00 67.06 110 ARG A O 1
ATOM 833 N N . TRP A 1 111 ? 6.245 4.206 0.662 1.00 60.12 111 TRP A N 1
ATOM 834 C CA . TRP A 1 111 ? 6.842 5.492 1.054 1.00 60.12 111 TRP A CA 1
ATOM 835 C C . TRP A 1 111 ? 6.863 6.524 -0.079 1.00 60.12 111 TRP A C 1
ATOM 837 O O . TRP A 1 111 ? 6.452 7.671 0.107 1.00 60.12 111 TRP A O 1
ATOM 847 N N . HIS A 1 112 ? 7.310 6.137 -1.279 1.00 60.94 112 HIS A N 1
ATOM 848 C CA . HIS A 1 112 ? 7.337 7.068 -2.408 1.00 60.94 112 HIS A CA 1
ATOM 849 C C . HIS A 1 112 ? 5.931 7.593 -2.726 1.00 60.94 112 HIS A C 1
ATOM 851 O O . HIS A 1 112 ? 5.770 8.793 -2.985 1.00 60.94 112 HIS A O 1
ATOM 857 N N . ARG 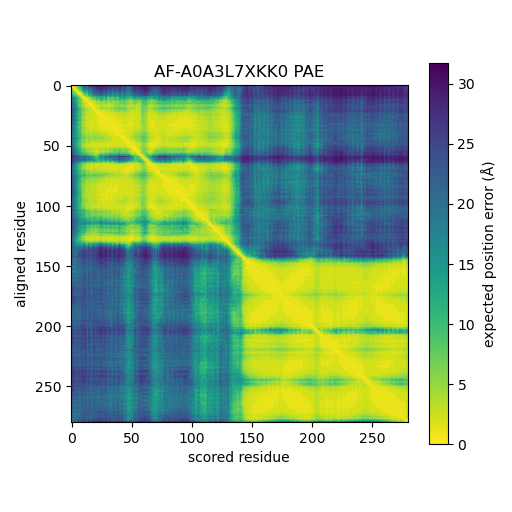A 1 113 ? 4.912 6.730 -2.606 1.00 63.53 113 ARG A N 1
ATOM 858 C CA . ARG A 1 113 ? 3.499 7.082 -2.804 1.00 63.53 113 ARG A CA 1
ATOM 859 C C . ARG A 1 113 ? 2.976 8.169 -1.866 1.00 63.53 113 ARG A C 1
ATOM 861 O O . ARG A 1 113 ? 2.008 8.846 -2.216 1.00 63.53 113 ARG A O 1
ATOM 868 N N . GLU A 1 114 ? 3.630 8.406 -0.730 1.00 53.62 114 GLU A N 1
ATOM 869 C CA . GLU A 1 114 ? 3.193 9.395 0.264 1.00 53.62 114 GLU A CA 1
ATOM 870 C C . GLU A 1 114 ? 3.468 10.853 -0.152 1.00 53.62 114 GLU A C 1
ATOM 872 O O . GLU A 1 114 ? 2.965 11.783 0.486 1.00 53.62 114 GLU A O 1
ATOM 877 N N . GLY A 1 115 ? 4.194 11.076 -1.256 1.00 49.97 115 GLY A N 1
ATOM 878 C CA . GLY A 1 115 ? 4.416 12.413 -1.816 1.00 49.97 115 GLY A CA 1
ATOM 879 C C . GLY A 1 115 ? 5.838 12.692 -2.291 1.00 49.97 115 GLY A C 1
ATOM 880 O O . GLY A 1 115 ? 6.167 13.857 -2.525 1.00 49.97 115 GLY A O 1
ATOM 881 N N . ALA A 1 116 ? 6.675 11.664 -2.455 1.00 60.12 116 ALA A N 1
ATOM 882 C CA . ALA A 1 116 ? 8.020 11.841 -2.984 1.00 60.12 116 ALA A CA 1
ATOM 883 C C . ALA A 1 116 ? 7.985 12.421 -4.417 1.00 60.12 116 ALA A C 1
ATOM 885 O O . ALA A 1 116 ? 7.021 12.194 -5.161 1.00 60.12 116 ALA A O 1
ATOM 886 N N . PRO A 1 117 ? 9.037 13.144 -4.850 1.00 58.75 117 PRO A N 1
ATOM 887 C CA . PRO A 1 117 ? 9.120 13.683 -6.210 1.00 58.75 117 PRO A CA 1
ATOM 888 C C . PRO A 1 117 ? 8.934 12.616 -7.297 1.00 58.75 117 PRO A C 1
ATOM 890 O O . PRO A 1 117 ? 8.202 12.837 -8.257 1.00 58.75 117 PRO A O 1
ATOM 893 N N . LEU A 1 118 ? 9.514 11.427 -7.096 1.00 65.62 118 LEU A N 1
ATOM 894 C CA . LEU A 1 118 ? 9.376 10.296 -8.016 1.00 65.62 118 LEU A CA 1
ATOM 895 C C . LEU A 1 118 ? 7.908 9.888 -8.226 1.00 65.62 118 LEU A C 1
ATOM 897 O O . LEU A 1 118 ? 7.492 9.634 -9.351 1.00 65.62 118 LEU A O 1
ATOM 901 N N . TRP A 1 119 ? 7.097 9.891 -7.166 1.00 65.31 119 TRP A N 1
ATOM 902 C CA . TRP A 1 119 ? 5.689 9.508 -7.257 1.00 65.31 119 TRP A CA 1
ATOM 903 C C . TRP A 1 119 ? 4.829 10.518 -8.009 1.00 65.31 119 TRP A C 1
ATOM 905 O O . TRP A 1 119 ? 3.887 10.134 -8.696 1.00 65.31 119 TRP A O 1
ATOM 915 N N . HIS A 1 120 ? 5.161 11.808 -7.934 1.00 60.28 120 HIS A N 1
ATOM 916 C CA . HIS A 1 120 ? 4.475 12.811 -8.747 1.00 60.28 120 HIS A CA 1
ATOM 917 C C . HIS A 1 120 ? 4.698 12.561 -10.243 1.00 60.28 120 HIS A C 1
ATOM 919 O O . HIS A 1 120 ? 3.760 12.720 -11.021 1.00 60.28 120 HIS A O 1
ATOM 925 N N . ASN A 1 121 ? 5.901 12.122 -10.623 1.00 65.44 121 ASN A N 1
ATOM 926 C CA . ASN A 1 121 ? 6.234 11.789 -12.006 1.00 65.44 121 ASN A CA 1
ATOM 927 C C . ASN A 1 121 ? 5.549 10.490 -12.447 1.00 65.44 121 ASN A C 1
ATOM 929 O O . ASN A 1 121 ? 4.889 10.481 -13.480 1.00 65.44 121 ASN A O 1
ATOM 933 N N . LEU A 1 122 ? 5.626 9.433 -11.630 1.00 71.88 122 LEU A N 1
ATOM 934 C CA . LEU A 1 122 ? 4.952 8.155 -11.896 1.00 71.88 122 LEU A CA 1
ATOM 935 C C . LEU A 1 122 ? 3.443 8.332 -12.061 1.00 71.88 122 LEU A C 1
ATOM 937 O O . LEU A 1 122 ? 2.850 7.793 -12.982 1.00 71.88 122 LEU A O 1
ATOM 941 N N . ARG A 1 123 ? 2.811 9.132 -11.199 1.00 66.00 123 ARG A N 1
ATOM 942 C CA . ARG A 1 123 ? 1.367 9.365 -11.264 1.00 66.00 123 ARG A CA 1
ATOM 943 C C . ARG A 1 123 ? 0.937 10.167 -12.494 1.00 66.00 123 ARG A C 1
ATOM 945 O O . ARG A 1 123 ? -0.187 9.996 -12.950 1.00 66.00 123 ARG A O 1
ATOM 952 N N . ARG A 1 124 ? 1.758 11.115 -12.951 1.00 65.88 124 ARG A N 1
ATOM 953 C CA . ARG A 1 124 ? 1.394 11.997 -14.068 1.00 65.88 124 ARG A CA 1
ATOM 954 C C . ARG A 1 124 ? 1.670 11.341 -15.417 1.00 65.88 124 ARG A C 1
ATOM 956 O O . ARG A 1 124 ? 0.838 11.459 -16.306 1.00 65.88 124 ARG A O 1
ATOM 963 N N . ASP A 1 125 ? 2.817 10.678 -15.529 1.00 75.69 125 ASP A N 1
ATOM 964 C CA . ASP A 1 125 ? 3.395 10.276 -16.811 1.00 75.69 125 ASP A CA 1
ATOM 965 C C . ASP A 1 125 ? 3.748 8.780 -16.866 1.00 75.69 125 ASP A C 1
ATOM 967 O O . ASP A 1 125 ? 4.329 8.336 -17.845 1.00 75.69 125 ASP A O 1
ATOM 971 N N . GLY A 1 126 ? 3.486 8.001 -15.812 1.00 82.31 126 GLY A N 1
ATOM 972 C CA . GLY A 1 126 ? 3.867 6.591 -15.768 1.00 82.31 126 GLY A CA 1
ATOM 973 C C . GLY A 1 126 ? 3.055 5.732 -16.737 1.00 82.31 126 GLY A C 1
ATOM 974 O O . GLY A 1 126 ? 1.832 5.846 -16.815 1.00 82.31 126 GLY A O 1
ATOM 975 N N . VAL A 1 127 ? 3.732 4.819 -17.428 1.00 85.69 127 VAL A N 1
ATOM 976 C CA . VAL A 1 127 ? 3.123 3.803 -18.290 1.00 85.69 127 VAL A CA 1
ATOM 977 C C . VAL A 1 127 ? 3.260 2.449 -17.595 1.00 85.69 127 VAL A C 1
ATOM 979 O O . VAL A 1 127 ? 4.352 1.892 -17.489 1.00 85.69 127 VAL A O 1
ATOM 982 N N . TRP A 1 128 ? 2.148 1.914 -17.084 1.00 83.31 128 TRP A N 1
ATOM 983 C CA . TRP A 1 128 ? 2.124 0.611 -16.411 1.00 83.31 128 TRP A CA 1
ATOM 984 C C . TRP A 1 128 ? 2.210 -0.513 -17.442 1.00 83.31 128 TRP A C 1
ATOM 986 O O . TRP A 1 128 ? 1.281 -0.748 -18.216 1.00 83.31 128 TRP A O 1
ATOM 996 N N . LEU A 1 129 ? 3.326 -1.233 -17.428 1.00 85.75 129 LEU A N 1
ATOM 997 C CA . LEU A 1 129 ? 3.598 -2.377 -18.299 1.00 85.75 129 LEU A CA 1
ATOM 998 C C . LEU A 1 129 ? 3.112 -3.682 -17.657 1.00 85.75 129 LEU A C 1
ATOM 1000 O O . LEU A 1 129 ? 2.629 -4.573 -18.349 1.00 85.75 129 LEU A O 1
ATOM 1004 N N . ARG A 1 130 ? 3.156 -3.760 -16.320 1.00 81.38 130 ARG A N 1
ATOM 1005 C CA . ARG A 1 130 ? 2.595 -4.851 -15.512 1.00 81.38 130 ARG A CA 1
ATOM 1006 C C . ARG A 1 130 ? 1.882 -4.296 -14.284 1.00 81.38 130 ARG A C 1
ATOM 1008 O O . ARG A 1 130 ? 2.330 -3.317 -13.690 1.00 81.38 130 ARG A O 1
ATOM 1015 N N . GLY A 1 131 ? 0.819 -4.986 -13.877 1.00 67.94 131 GLY A N 1
ATOM 1016 C CA . GLY A 1 131 ? -0.025 -4.576 -12.762 1.00 67.94 131 GLY A CA 1
ATOM 1017 C C . GLY A 1 131 ? -0.958 -3.439 -13.163 1.00 67.94 131 GLY A C 1
ATOM 1018 O O . GLY A 1 131 ? -1.060 -3.071 -14.335 1.00 67.94 131 GLY A O 1
ATOM 1019 N N . VAL A 1 132 ? -1.661 -2.896 -12.179 1.00 54.41 132 VAL A N 1
ATOM 1020 C CA . VAL A 1 132 ? -2.472 -1.689 -12.336 1.00 54.41 132 VAL A CA 1
ATOM 1021 C C . VAL A 1 132 ? -1.965 -0.637 -11.371 1.00 54.41 132 VAL A C 1
ATOM 1023 O O . VAL A 1 132 ? -1.552 -1.005 -10.267 1.00 54.41 132 VAL A O 1
ATOM 1026 N N . PRO A 1 133 ? -2.045 0.658 -11.719 1.00 54.56 133 PRO A N 1
ATOM 1027 C CA . PRO A 1 133 ? -1.985 1.676 -10.689 1.00 54.56 133 PRO A CA 1
ATOM 1028 C C . PRO A 1 133 ? -3.034 1.323 -9.629 1.00 54.56 133 PRO A C 1
ATOM 1030 O O . PRO A 1 133 ? -4.172 0.977 -9.955 1.00 54.56 133 PRO A O 1
ATOM 1033 N N . SER A 1 134 ? -2.658 1.366 -8.346 1.00 45.12 134 SER A N 1
ATOM 1034 C CA . SER A 1 134 ? -3.652 1.339 -7.266 1.00 45.12 134 SER A CA 1
ATOM 1035 C C . SER A 1 134 ? -4.739 2.363 -7.605 1.00 45.12 134 SER A C 1
ATOM 1037 O O . SER A 1 134 ? -4.404 3.543 -7.753 1.00 45.12 134 SER A O 1
ATOM 1039 N N . PRO A 1 135 ? -6.000 1.938 -7.776 1.00 43.03 135 PRO A N 1
ATOM 1040 C CA . PRO A 1 135 ? -6.952 2.710 -8.551 1.00 43.03 135 PRO A CA 1
ATOM 1041 C C . PRO A 1 135 ? -7.199 4.058 -7.891 1.00 43.03 135 PRO A C 1
ATOM 1043 O O . PRO A 1 135 ? -7.513 4.150 -6.703 1.00 43.03 135 PRO A O 1
ATOM 1046 N N . THR A 1 136 ? -7.082 5.117 -8.682 1.00 47.72 136 THR A N 1
ATOM 1047 C CA . THR A 1 136 ? -7.752 6.372 -8.356 1.00 47.72 136 THR A CA 1
ATOM 1048 C C . THR A 1 136 ? -9.159 6.336 -8.948 1.00 47.72 136 THR A C 1
ATOM 1050 O O . THR A 1 136 ? -9.433 5.605 -9.902 1.00 47.72 136 THR A O 1
ATOM 1053 N N . LEU A 1 137 ? -10.081 7.118 -8.380 1.00 35.81 137 LEU A N 1
ATOM 1054 C CA . LEU A 1 137 ? -11.514 7.147 -8.717 1.00 35.81 137 LEU A CA 1
ATOM 1055 C C . LEU A 1 137 ? -11.815 7.369 -10.223 1.00 35.81 137 LEU A C 1
ATOM 1057 O O . LEU A 1 137 ? -12.948 7.175 -10.668 1.00 35.81 137 LEU A O 1
ATOM 1061 N N . TYR A 1 138 ? -10.805 7.752 -11.010 1.00 38.78 138 TYR A N 1
ATOM 1062 C CA . TYR A 1 138 ? -10.886 8.105 -12.425 1.00 38.78 138 TYR A CA 1
ATOM 1063 C C . TYR A 1 138 ? -10.589 6.956 -13.406 1.00 38.78 138 TYR A C 1
ATOM 1065 O O . TYR A 1 138 ? -10.836 7.131 -14.595 1.00 38.78 138 TYR A O 1
ATOM 1073 N N . GLU A 1 139 ? -10.151 5.777 -12.948 1.00 44.19 139 GLU A N 1
ATOM 1074 C CA . GLU A 1 139 ? -9.663 4.700 -13.841 1.00 44.19 139 GLU A CA 1
ATOM 1075 C C . GLU A 1 139 ? -10.531 3.430 -13.854 1.00 44.19 139 GLU A C 1
ATOM 1077 O O . GLU A 1 139 ? -10.231 2.469 -14.558 1.00 44.19 139 GLU A O 1
ATOM 1082 N N . LEU A 1 140 ? -11.660 3.412 -13.135 1.00 44.09 140 LEU A N 1
ATOM 1083 C CA . LEU A 1 140 ? -12.617 2.307 -13.256 1.00 44.09 140 LEU A CA 1
ATOM 1084 C C . LEU A 1 140 ? -13.275 2.332 -14.653 1.00 44.09 140 LEU A C 1
ATOM 1086 O O . LEU A 1 140 ? -13.676 3.417 -15.096 1.00 44.09 140 LEU A O 1
ATOM 1090 N N . PRO A 1 141 ? -13.425 1.184 -15.344 1.00 39.22 141 PRO A N 1
ATOM 1091 C CA . PRO A 1 141 ? -13.843 1.127 -16.745 1.00 39.22 141 PRO A CA 1
ATOM 1092 C C . PRO A 1 141 ? -15.136 1.903 -17.045 1.00 39.22 141 PRO A C 1
ATOM 1094 O O . PRO A 1 141 ? -16.038 2.047 -16.209 1.00 39.22 141 PRO A O 1
ATOM 1097 N N . GLY A 1 142 ? -15.208 2.455 -18.258 1.00 44.03 142 GLY A N 1
ATOM 1098 C CA . GLY A 1 142 ? -16.370 3.185 -18.766 1.00 44.03 142 GLY A CA 1
ATOM 1099 C C . GLY A 1 142 ? -17.620 2.302 -18.810 1.00 44.03 142 GLY A C 1
ATOM 1100 O O . GLY A 1 142 ? -17.565 1.170 -19.276 1.00 44.03 142 GLY A O 1
ATOM 1101 N N . GLY A 1 143 ? -18.744 2.825 -18.305 1.00 48.44 143 GLY A N 1
ATOM 1102 C CA . GLY A 1 143 ? -20.054 2.152 -18.309 1.00 48.44 143 GLY A CA 1
ATOM 1103 C C . GLY A 1 143 ? -20.772 2.127 -16.954 1.00 48.44 143 GLY A C 1
ATOM 1104 O O . GLY A 1 143 ? -21.989 1.977 -16.917 1.00 48.44 143 GLY A O 1
ATOM 1105 N N . LYS A 1 144 ? -20.046 2.328 -15.846 1.00 56.59 144 LYS A N 1
ATOM 1106 C CA . LYS A 1 144 ? -20.605 2.394 -14.482 1.00 56.59 144 LYS A CA 1
ATOM 1107 C C . LYS A 1 144 ? -20.834 3.839 -14.031 1.00 56.59 144 LYS A C 1
ATOM 1109 O O . LYS A 1 144 ? -20.040 4.721 -14.370 1.00 56.59 144 LYS A O 1
ATOM 1114 N N . SER A 1 145 ? -21.890 4.083 -13.248 1.00 75.88 145 SER A N 1
ATOM 1115 C CA . SER A 1 145 ? -22.140 5.402 -12.646 1.00 75.88 145 SER A CA 1
ATOM 1116 C C . SER A 1 145 ? -21.027 5.777 -11.658 1.00 75.88 145 SER A C 1
ATOM 1118 O O . SER A 1 145 ? -20.354 4.904 -11.105 1.00 75.88 145 SER A O 1
ATOM 1120 N N . LEU A 1 146 ? -20.833 7.077 -11.411 1.00 68.50 146 LEU A N 1
ATOM 1121 C CA . LEU A 1 146 ? -19.834 7.571 -10.453 1.00 68.50 146 LEU A CA 1
ATOM 1122 C C . LEU A 1 146 ? -20.024 6.959 -9.052 1.00 68.50 146 LEU A C 1
ATOM 1124 O O . LEU A 1 146 ? -19.046 6.646 -8.377 1.00 68.50 146 LEU A O 1
ATOM 1128 N N . ASP A 1 147 ? -21.274 6.734 -8.649 1.00 76.62 147 ASP A N 1
ATOM 1129 C CA . ASP A 1 147 ? -21.611 6.123 -7.361 1.00 76.62 147 ASP A CA 1
ATOM 1130 C C . ASP A 1 147 ? -21.215 4.646 -7.301 1.00 76.62 147 ASP A C 1
ATOM 1132 O O . ASP A 1 147 ? -20.685 4.188 -6.289 1.00 76.62 147 ASP A O 1
ATOM 1136 N N . GLN A 1 148 ? -21.411 3.899 -8.390 1.00 77.12 148 GLN A N 1
ATOM 1137 C CA . GLN A 1 148 ? -20.976 2.506 -8.466 1.00 77.12 148 GLN A CA 1
ATOM 1138 C C . GLN A 1 148 ? -19.448 2.404 -8.426 1.00 77.12 148 GLN A C 1
ATOM 1140 O O . GLN A 1 148 ? -18.903 1.601 -7.673 1.00 77.12 148 GLN A O 1
ATOM 1145 N N . LYS A 1 149 ? -18.757 3.274 -9.170 1.00 72.75 149 LYS A N 1
ATOM 1146 C CA . LYS A 1 149 ? -17.293 3.365 -9.148 1.00 72.75 149 LYS A CA 1
ATOM 1147 C C . LYS A 1 149 ? -16.761 3.678 -7.747 1.00 72.75 149 LYS A C 1
ATOM 1149 O O . LYS A 1 149 ? -15.818 3.053 -7.273 1.00 72.75 149 LYS A O 1
ATOM 1154 N N . ARG A 1 150 ? -17.407 4.614 -7.053 1.00 79.12 150 ARG A N 1
ATOM 1155 C CA . ARG A 1 150 ? -17.073 4.971 -5.672 1.00 79.12 150 ARG A CA 1
ATOM 1156 C C . ARG A 1 150 ? -17.243 3.789 -4.717 1.00 79.12 150 ARG A C 1
ATOM 1158 O O . ARG A 1 150 ? -16.350 3.557 -3.915 1.00 79.12 150 ARG A O 1
ATOM 1165 N N . ARG A 1 151 ? -18.348 3.041 -4.806 1.00 86.00 151 ARG A N 1
ATOM 1166 C CA . ARG A 1 151 ? -18.580 1.845 -3.973 1.00 86.00 151 ARG A CA 1
ATOM 1167 C C . ARG A 1 151 ? -17.524 0.767 -4.197 1.00 86.00 151 ARG A C 1
ATOM 1169 O O . ARG A 1 151 ? -16.998 0.228 -3.232 1.00 86.00 151 ARG A O 1
ATOM 1176 N N . GLU A 1 152 ? -17.174 0.503 -5.451 1.00 79.44 152 GLU A N 1
ATOM 1177 C CA . GLU A 1 152 ? -16.128 -0.468 -5.796 1.00 79.44 152 GLU A CA 1
ATOM 1178 C C . GLU A 1 152 ? -14.766 -0.055 -5.236 1.00 79.44 152 GLU A C 1
ATOM 1180 O O . GLU A 1 152 ? -14.061 -0.877 -4.655 1.00 79.44 152 GLU A O 1
ATOM 1185 N N . LEU A 1 153 ? -14.422 1.233 -5.334 1.00 75.06 153 LEU A N 1
ATOM 1186 C CA . LEU A 1 153 ? -13.181 1.733 -4.759 1.00 75.06 153 LEU A CA 1
ATOM 1187 C C . LEU A 1 153 ? -13.180 1.628 -3.229 1.00 75.06 153 LEU A C 1
ATOM 1189 O O . LEU A 1 153 ? -12.202 1.172 -2.648 1.00 75.06 153 LEU A O 1
ATOM 1193 N N . ILE A 1 154 ? -14.282 2.000 -2.573 1.00 84.25 154 ILE A N 1
ATOM 1194 C CA . ILE A 1 154 ? -14.441 1.852 -1.120 1.00 84.25 154 ILE A CA 1
ATOM 1195 C C . ILE A 1 154 ? -14.251 0.388 -0.702 1.00 84.25 154 ILE A C 1
ATOM 1197 O O . ILE A 1 154 ? -13.510 0.123 0.244 1.00 84.25 154 ILE A O 1
ATOM 1201 N N . ALA A 1 155 ? -14.867 -0.556 -1.419 1.00 83.25 155 ALA A N 1
ATOM 1202 C CA . ALA A 1 155 ? -14.721 -1.985 -1.153 1.00 83.25 155 ALA A CA 1
ATOM 1203 C C . ALA A 1 155 ? -13.263 -2.443 -1.265 1.00 83.25 155 ALA A C 1
ATOM 1205 O O . ALA A 1 155 ? -12.772 -3.110 -0.357 1.00 83.25 155 ALA A O 1
ATOM 1206 N N . LEU A 1 156 ? -12.547 -2.011 -2.306 1.00 77.25 156 LEU A N 1
ATOM 1207 C CA . LEU A 1 156 ? -11.135 -2.342 -2.479 1.00 77.25 156 LEU A CA 1
ATOM 1208 C C . LEU A 1 156 ? -10.264 -1.794 -1.342 1.00 77.25 156 LEU A C 1
ATOM 1210 O O . LEU A 1 156 ? -9.422 -2.512 -0.811 1.00 77.25 156 LEU A O 1
ATOM 1214 N N . TYR A 1 157 ? -10.460 -0.536 -0.936 1.00 79.31 157 TYR A N 1
ATOM 1215 C CA . TYR A 1 157 ? -9.722 0.029 0.198 1.00 79.31 157 TYR A CA 1
ATOM 1216 C C . TYR A 1 157 ? -9.990 -0.756 1.492 1.00 79.31 157 TYR A C 1
ATOM 1218 O O . TYR A 1 157 ? -9.072 -0.985 2.276 1.00 79.31 157 TYR A O 1
ATOM 1226 N N . MET A 1 158 ? -11.224 -1.211 1.711 1.00 90.69 158 MET A N 1
ATOM 1227 C CA . MET A 1 158 ? -11.566 -2.029 2.878 1.00 90.69 158 MET A CA 1
ATOM 1228 C C . MET A 1 158 ? -11.026 -3.461 2.800 1.00 90.69 158 MET A C 1
ATOM 1230 O O . MET A 1 158 ? -10.727 -4.048 3.838 1.00 90.69 158 MET A O 1
ATOM 1234 N N . GLU A 1 159 ? -10.887 -4.025 1.601 1.00 80.31 159 GLU A N 1
ATOM 1235 C CA . GLU A 1 159 ? -10.200 -5.300 1.380 1.00 80.31 159 GLU A CA 1
ATOM 1236 C C . GLU A 1 159 ? -8.711 -5.170 1.710 1.00 80.31 159 GLU A C 1
ATOM 1238 O O . GLU A 1 159 ? -8.217 -5.910 2.558 1.00 80.31 159 GLU A O 1
ATOM 1243 N N . ARG A 1 160 ? -8.031 -4.148 1.170 1.00 79.19 160 ARG A N 1
ATOM 1244 C CA . ARG A 1 160 ? -6.628 -3.851 1.510 1.00 79.19 160 ARG A CA 1
ATOM 1245 C C . ARG A 1 160 ? -6.436 -3.620 3.001 1.00 79.19 160 ARG A C 1
ATOM 1247 O O . ARG A 1 160 ? -5.516 -4.159 3.594 1.00 79.19 160 ARG A O 1
ATOM 1254 N N . SER A 1 161 ? -7.339 -2.875 3.632 1.00 82.44 161 SER A N 1
ATOM 1255 C CA . SER A 1 161 ? -7.310 -2.660 5.079 1.00 82.44 161 SER A CA 1
ATOM 1256 C C . SER A 1 161 ? -7.306 -3.978 5.873 1.00 82.44 161 SER A C 1
ATOM 1258 O O . SER A 1 161 ? -6.524 -4.124 6.810 1.00 82.44 161 SER A O 1
ATOM 1260 N N . ASN A 1 162 ? -8.123 -4.959 5.472 1.00 87.06 162 ASN A N 1
ATOM 1261 C CA . ASN A 1 162 ? -8.143 -6.280 6.104 1.00 87.06 162 ASN A CA 1
ATOM 1262 C C . ASN A 1 162 ? -6.869 -7.091 5.832 1.00 87.06 162 ASN A C 1
ATOM 1264 O O . ASN A 1 162 ? -6.391 -7.775 6.736 1.00 87.06 162 ASN A O 1
ATOM 1268 N N . GLU A 1 163 ? -6.340 -7.044 4.606 1.00 78.06 163 GLU A N 1
ATOM 1269 C CA . GLU A 1 163 ? -5.088 -7.722 4.252 1.00 78.06 163 GLU A CA 1
ATOM 1270 C C . GLU A 1 163 ? -3.933 -7.231 5.132 1.00 78.06 163 GLU A C 1
ATOM 1272 O O . GLU A 1 163 ? -3.185 -8.053 5.658 1.00 78.06 163 GLU A O 1
ATOM 1277 N N . GLU A 1 164 ? -3.841 -5.920 5.380 1.00 83.25 164 GLU A N 1
ATOM 1278 C CA . GLU A 1 164 ? -2.804 -5.361 6.256 1.00 83.25 164 GLU A CA 1
ATOM 1279 C C . GLU A 1 164 ? -2.981 -5.812 7.718 1.00 83.25 164 GLU A C 1
ATOM 1281 O O . GLU A 1 164 ? -2.002 -6.134 8.390 1.00 83.25 164 GLU A O 1
ATOM 1286 N N . LEU A 1 165 ? -4.217 -5.932 8.226 1.00 91.75 165 LEU A N 1
ATOM 1287 C CA . LEU A 1 165 ? -4.452 -6.509 9.562 1.00 91.75 165 LEU A CA 1
ATOM 1288 C C . LEU A 1 165 ? -4.035 -7.983 9.637 1.00 91.75 165 LEU A C 1
ATOM 1290 O O . LEU A 1 165 ? -3.473 -8.426 10.643 1.00 91.75 165 LEU A O 1
ATOM 1294 N N . GLN A 1 166 ? -4.304 -8.752 8.581 1.00 88.38 166 GLN A N 1
ATOM 1295 C CA . GLN A 1 166 ? -3.886 -10.147 8.498 1.00 88.38 166 GLN A CA 1
ATOM 1296 C C . GLN A 1 166 ? -2.358 -10.259 8.437 1.00 88.38 166 GLN A C 1
ATOM 1298 O O . GLN A 1 166 ? -1.778 -11.084 9.144 1.00 88.38 166 GLN A O 1
ATOM 1303 N N . ALA A 1 167 ? -1.702 -9.413 7.642 1.00 77.56 167 ALA A N 1
ATOM 1304 C CA . ALA A 1 167 ? -0.250 -9.339 7.561 1.00 77.56 167 ALA A CA 1
ATOM 1305 C C . ALA A 1 167 ? 0.360 -8.976 8.921 1.00 77.56 167 ALA A C 1
ATOM 1307 O O . ALA A 1 167 ? 1.244 -9.686 9.399 1.00 77.56 167 ALA A O 1
ATOM 1308 N N . ALA A 1 168 ? -0.173 -7.951 9.595 1.00 88.94 168 ALA A N 1
ATOM 1309 C CA . ALA A 1 168 ? 0.245 -7.559 10.937 1.00 88.94 168 ALA A CA 1
ATOM 1310 C C . ALA A 1 168 ? 0.153 -8.727 11.931 1.00 88.94 168 ALA A C 1
ATOM 1312 O O . ALA A 1 168 ? 1.093 -8.966 12.687 1.00 88.94 168 ALA A O 1
ATOM 1313 N N . ARG A 1 169 ? -0.946 -9.497 11.904 1.00 96.56 169 ARG A N 1
ATOM 1314 C CA . ARG A 1 169 ? -1.101 -10.696 12.742 1.00 96.56 169 ARG A CA 1
ATOM 1315 C C . ARG A 1 169 ? -0.005 -11.725 12.463 1.00 96.56 169 ARG A C 1
ATOM 1317 O O . ARG A 1 169 ? 0.676 -12.136 13.394 1.00 96.56 169 ARG A O 1
ATOM 1324 N N . LEU A 1 170 ? 0.196 -12.093 11.198 1.00 89.12 170 LEU A N 1
ATOM 1325 C CA . LEU A 1 170 ? 1.211 -13.077 10.798 1.00 89.12 170 LEU A CA 1
ATOM 1326 C C . LEU A 1 170 ? 2.633 -12.636 11.172 1.00 89.12 170 LEU A C 1
ATOM 1328 O O . LEU A 1 170 ? 3.469 -13.460 11.549 1.00 89.12 170 LEU A O 1
ATOM 1332 N N . MET A 1 171 ? 2.909 -11.334 11.080 1.00 89.00 171 MET A N 1
ATOM 1333 C CA . MET A 1 171 ? 4.178 -10.748 11.498 1.00 89.00 171 MET A CA 1
ATOM 1334 C C . MET A 1 171 ? 4.388 -10.885 13.008 1.00 89.00 171 MET A C 1
ATOM 1336 O O . MET A 1 171 ? 5.471 -11.300 13.416 1.00 89.00 171 MET A O 1
ATOM 1340 N N . LEU A 1 172 ? 3.371 -10.612 13.833 1.00 93.62 172 LEU A N 1
ATOM 1341 C CA . LEU A 1 172 ? 3.461 -10.802 15.287 1.00 93.62 172 LEU A CA 1
ATOM 1342 C C . LEU A 1 172 ? 3.643 -12.267 15.672 1.00 93.62 172 LEU A C 1
ATOM 1344 O O . LEU A 1 172 ? 4.519 -12.566 16.479 1.00 93.62 172 LEU A O 1
ATOM 1348 N N . ASP A 1 173 ? 2.913 -13.173 15.023 1.00 94.06 173 ASP A N 1
ATOM 1349 C CA . ASP A 1 173 ? 3.064 -14.620 15.227 1.00 94.06 173 ASP A CA 1
ATOM 1350 C C . ASP A 1 173 ? 4.485 -15.111 14.869 1.00 94.06 173 ASP A C 1
ATOM 1352 O O . ASP A 1 173 ? 4.916 -16.176 15.309 1.00 94.06 173 ASP A O 1
ATOM 1356 N N . SER A 1 174 ? 5.219 -14.324 14.072 1.00 92.88 174 SER A N 1
ATOM 1357 C CA . SER A 1 174 ? 6.607 -14.559 13.658 1.00 92.88 174 SER A CA 1
ATOM 1358 C C . SER A 1 174 ? 7.626 -13.657 14.374 1.00 92.88 174 SER A C 1
ATOM 1360 O O . SER A 1 174 ? 8.769 -13.566 13.924 1.00 92.88 174 SER A O 1
ATOM 1362 N N . TRP A 1 175 ? 7.246 -12.984 15.468 1.00 92.38 175 TRP A N 1
ATOM 1363 C CA . TRP A 1 175 ? 8.100 -12.064 16.241 1.00 92.38 175 TRP A CA 1
ATOM 1364 C C . TRP A 1 175 ? 8.629 -10.846 15.454 1.00 92.38 175 TRP A C 1
ATOM 1366 O O . TRP A 1 175 ? 9.570 -10.168 15.871 1.00 92.38 175 TRP A O 1
ATOM 1376 N N . LEU A 1 176 ? 8.010 -10.511 14.320 1.00 89.00 176 LEU A N 1
ATOM 1377 C CA . LEU A 1 176 ? 8.336 -9.344 13.497 1.00 89.00 176 LEU A CA 1
ATOM 1378 C C . LEU A 1 176 ? 7.569 -8.107 13.990 1.00 89.00 176 LEU A C 1
ATOM 1380 O O . LEU A 1 176 ? 6.691 -7.571 13.315 1.00 89.00 176 LEU A O 1
ATOM 1384 N N . VAL A 1 177 ? 7.935 -7.636 15.185 1.00 91.75 177 VAL A N 1
ATOM 1385 C CA . VAL A 1 177 ? 7.218 -6.579 15.922 1.00 91.75 177 VAL A CA 1
ATOM 1386 C C . VAL A 1 177 ? 7.179 -5.239 15.174 1.00 91.75 177 VAL A C 1
ATOM 1388 O O . VAL A 1 177 ? 6.113 -4.643 15.024 1.00 91.75 177 VAL A O 1
ATOM 1391 N N . ARG A 1 178 ? 8.329 -4.742 14.693 1.00 89.00 178 ARG A N 1
ATOM 1392 C CA . ARG A 1 178 ? 8.404 -3.445 13.989 1.00 89.00 178 ARG A CA 1
ATOM 1393 C C . ARG A 1 178 ? 7.570 -3.442 12.694 1.00 89.00 178 ARG A C 1
ATOM 1395 O O . ARG A 1 178 ? 6.723 -2.561 12.577 1.00 89.00 178 ARG A O 1
ATOM 1402 N N . PRO A 1 179 ? 7.731 -4.413 11.769 1.00 83.75 179 PRO A N 1
ATOM 1403 C CA . PRO A 1 179 ? 6.886 -4.494 10.576 1.00 83.75 179 PRO A CA 1
ATOM 1404 C C . PRO A 1 179 ? 5.385 -4.559 10.884 1.00 83.75 179 PRO A C 1
ATOM 1406 O O . PRO A 1 179 ? 4.603 -3.881 10.224 1.00 83.75 179 PRO A O 1
ATOM 1409 N N . ALA A 1 180 ? 4.979 -5.294 11.927 1.00 91.38 180 ALA A N 1
ATOM 1410 C CA . ALA A 1 180 ? 3.568 -5.404 12.295 1.00 91.38 180 ALA A CA 1
ATOM 1411 C C . ALA A 1 180 ? 2.928 -4.051 12.655 1.00 91.38 180 ALA A C 1
ATOM 1413 O O . ALA A 1 180 ? 1.770 -3.805 12.317 1.00 91.38 180 ALA A O 1
ATOM 1414 N N . ILE A 1 181 ? 3.671 -3.151 13.309 1.00 90.75 181 ILE A N 1
ATOM 1415 C CA . ILE A 1 181 ? 3.195 -1.793 13.625 1.00 90.75 181 ILE A CA 1
ATOM 1416 C C . ILE A 1 181 ? 2.966 -0.980 12.352 1.00 90.75 181 ILE A C 1
ATOM 1418 O O . ILE A 1 181 ? 1.970 -0.256 12.261 1.00 90.75 181 ILE A O 1
ATOM 1422 N N . SER A 1 182 ? 3.850 -1.118 11.365 1.00 83.81 182 SER A N 1
ATOM 1423 C CA . SER A 1 182 ? 3.694 -0.454 10.072 1.00 83.81 182 SER A CA 1
ATOM 1424 C C . SER A 1 182 ? 2.435 -0.939 9.351 1.00 83.81 182 SER A C 1
ATOM 1426 O O . SER A 1 182 ? 1.661 -0.109 8.873 1.00 83.81 182 SER A O 1
ATOM 1428 N N . GLU A 1 183 ? 2.144 -2.243 9.377 1.00 86.56 183 GLU A N 1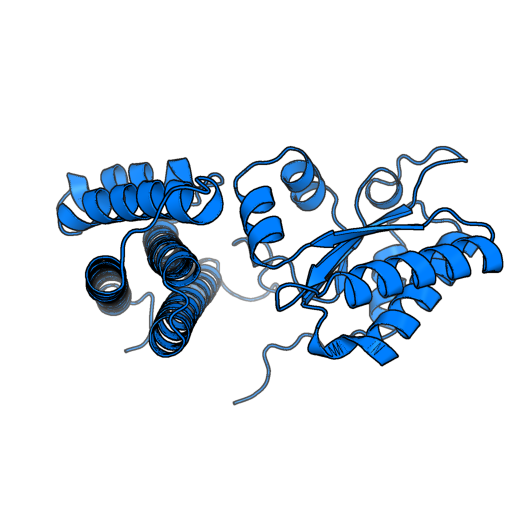
ATOM 1429 C CA . GLU A 1 183 ? 0.905 -2.774 8.790 1.00 86.56 183 GLU A CA 1
ATOM 1430 C C . GLU A 1 183 ? -0.358 -2.361 9.559 1.00 86.56 183 GLU A C 1
ATOM 1432 O O . GLU A 1 183 ? -1.381 -2.046 8.948 1.00 86.56 183 GLU A O 1
ATOM 1437 N N . CYS A 1 184 ? -0.289 -2.213 10.887 1.00 92.19 184 CYS A N 1
ATOM 1438 C CA . CYS A 1 184 ? -1.393 -1.630 11.660 1.00 92.19 184 CYS A CA 1
ATOM 1439 C C . CYS A 1 184 ? -1.720 -0.197 11.207 1.00 92.19 184 CYS A C 1
ATOM 1441 O O . CYS A 1 184 ? -2.892 0.181 11.140 1.00 92.19 184 CYS A O 1
ATOM 1443 N N . TYR A 1 185 ? -0.704 0.609 10.879 1.00 90.25 185 TYR A N 1
ATOM 1444 C CA . TYR A 1 185 ? -0.929 1.936 10.308 1.00 90.25 185 TYR A CA 1
ATOM 1445 C C . TYR A 1 185 ? -1.575 1.862 8.922 1.00 90.25 185 TYR A C 1
ATOM 1447 O O . TYR A 1 185 ? -2.546 2.577 8.670 1.00 90.25 185 TYR A O 1
ATOM 1455 N N . TYR A 1 186 ? -1.069 1.017 8.021 1.00 82.19 186 TYR A N 1
ATOM 1456 C CA . TYR A 1 186 ? -1.628 0.934 6.671 1.00 82.19 186 TYR A CA 1
ATOM 1457 C C . TYR A 1 186 ? -3.073 0.425 6.680 1.00 82.19 186 TYR A C 1
ATOM 1459 O O . TYR A 1 186 ? -3.910 0.961 5.951 1.00 82.19 186 TYR A O 1
ATOM 1467 N N . ALA A 1 187 ? -3.410 -0.492 7.590 1.00 87.12 187 ALA A N 1
ATOM 1468 C CA . ALA A 1 187 ? -4.786 -0.909 7.825 1.00 87.12 187 ALA A CA 1
ATOM 1469 C C . ALA A 1 187 ? -5.708 0.287 8.123 1.00 87.12 187 ALA A C 1
ATOM 1471 O O . ALA A 1 187 ? -6.720 0.478 7.436 1.00 87.12 187 ALA A O 1
ATOM 1472 N N . VAL A 1 188 ? -5.351 1.139 9.095 1.00 93.56 188 VAL A N 1
ATOM 1473 C CA . VAL A 1 188 ? -6.169 2.318 9.439 1.00 93.56 188 VAL A CA 1
ATOM 1474 C C . VAL A 1 188 ? -6.115 3.405 8.368 1.00 93.56 188 VAL A C 1
ATOM 1476 O O . VAL A 1 188 ? -7.100 4.117 8.172 1.00 93.56 188 VAL A O 1
ATOM 1479 N N . PHE A 1 189 ? -5.010 3.517 7.628 1.00 86.12 189 PHE A N 1
ATOM 1480 C CA . PHE A 1 189 ? -4.877 4.421 6.490 1.00 86.12 189 PHE A CA 1
ATOM 1481 C C . PHE A 1 189 ? -5.872 4.088 5.380 1.00 86.12 189 PHE A C 1
ATOM 1483 O O . PHE A 1 189 ? -6.595 4.976 4.907 1.00 86.12 189 PHE A O 1
ATOM 1490 N N . TYR A 1 190 ? -5.948 2.816 4.988 1.00 83.00 190 TYR A N 1
ATOM 1491 C CA . TYR A 1 190 ? -6.874 2.389 3.951 1.00 83.00 190 TYR A CA 1
ATOM 1492 C C . TYR A 1 190 ? -8.328 2.529 4.400 1.00 83.00 190 TYR A C 1
ATOM 1494 O O . TYR A 1 190 ? -9.133 3.076 3.647 1.00 83.00 190 TYR A O 1
ATOM 1502 N N . ALA A 1 191 ? -8.658 2.158 5.641 1.00 93.19 191 ALA A N 1
ATOM 1503 C CA . ALA A 1 191 ? -10.003 2.362 6.177 1.00 93.19 191 ALA A CA 1
ATOM 1504 C C . ALA A 1 191 ? -10.385 3.856 6.229 1.00 93.19 191 ALA A C 1
ATOM 1506 O O . ALA A 1 191 ? -11.446 4.253 5.748 1.00 93.19 191 ALA A O 1
ATOM 1507 N N . ALA A 1 192 ? -9.502 4.730 6.723 1.00 92.25 192 ALA A N 1
ATOM 1508 C CA . ALA A 1 192 ? -9.753 6.173 6.742 1.00 92.25 192 ALA A CA 1
ATOM 1509 C C . ALA A 1 192 ? -9.944 6.753 5.328 1.00 92.25 192 ALA A C 1
ATOM 1511 O O . ALA A 1 192 ? -10.798 7.610 5.103 1.00 92.25 192 ALA A O 1
ATOM 1512 N N . SER A 1 193 ? -9.184 6.261 4.352 1.00 84.00 193 SER A N 1
ATOM 1513 C CA . SER A 1 193 ? -9.345 6.642 2.948 1.00 84.00 193 SER A CA 1
ATOM 1514 C C . SER A 1 193 ? -10.685 6.163 2.379 1.00 84.00 193 SER A C 1
ATOM 1516 O O . SER A 1 193 ? -11.379 6.940 1.725 1.00 84.00 193 SER A O 1
ATOM 1518 N N . ALA A 1 194 ? -11.105 4.933 2.697 1.00 87.38 194 ALA A N 1
ATOM 1519 C CA . ALA A 1 194 ? -12.406 4.388 2.308 1.00 87.38 194 ALA A CA 1
ATOM 1520 C C . ALA A 1 194 ? -13.565 5.250 2.827 1.00 87.38 194 ALA A C 1
ATOM 1522 O O . ALA A 1 194 ? -14.477 5.600 2.076 1.00 87.38 194 ALA A O 1
ATOM 1523 N N . VAL A 1 195 ? -13.524 5.658 4.099 1.00 95.44 195 VAL A N 1
ATOM 1524 C CA . VAL A 1 195 ? -14.605 6.481 4.652 1.00 95.44 195 VAL A CA 1
ATOM 1525 C C . VAL A 1 195 ? -14.619 7.886 4.058 1.00 95.44 195 VAL A C 1
ATOM 1527 O O . VAL A 1 195 ? -15.690 8.405 3.760 1.00 95.44 195 VAL A O 1
ATOM 1530 N N . LEU A 1 196 ? -13.463 8.490 3.774 1.00 88.50 196 LEU A N 1
ATOM 1531 C CA . LEU A 1 196 ? -13.389 9.784 3.084 1.00 88.50 196 LEU A CA 1
ATOM 1532 C C . LEU A 1 196 ? -13.987 9.728 1.671 1.00 88.50 196 LEU A C 1
ATOM 1534 O O . LEU A 1 196 ? -14.723 10.640 1.275 1.00 88.50 196 LEU A O 1
ATOM 1538 N N . LEU A 1 197 ? -13.753 8.629 0.948 1.00 85.50 197 LEU A N 1
ATOM 1539 C CA . LEU A 1 197 ? -14.334 8.395 -0.374 1.00 85.50 197 LEU A CA 1
ATOM 1540 C C . LEU A 1 197 ? -15.865 8.387 -0.347 1.00 85.50 197 LEU A C 1
ATOM 1542 O O . LEU A 1 197 ? -16.477 8.834 -1.317 1.00 85.50 197 LEU A O 1
ATOM 1546 N N . SER A 1 198 ? -16.501 7.982 0.761 1.00 91.50 198 SER A N 1
ATOM 1547 C CA . SER A 1 198 ? -17.968 8.042 0.902 1.00 91.50 198 SER A CA 1
ATOM 1548 C C . SER A 1 198 ? -18.522 9.469 0.742 1.00 91.50 198 SER A C 1
ATOM 1550 O O . SER A 1 198 ? -19.609 9.660 0.193 1.00 91.50 198 SER A O 1
ATOM 1552 N N . LYS A 1 199 ? -17.726 10.488 1.105 1.00 90.06 199 LYS A N 1
ATOM 1553 C CA . LYS A 1 199 ? -18.026 11.919 0.916 1.00 90.06 199 LYS A CA 1
ATOM 1554 C C . LYS A 1 199 ? -17.382 12.516 -0.342 1.00 90.06 199 LYS A C 1
ATOM 1556 O O . LYS A 1 199 ? -17.404 13.729 -0.523 1.00 90.06 199 LYS A O 1
ATOM 1561 N N . GLY A 1 200 ? -16.816 11.682 -1.218 1.00 80.44 200 GLY A N 1
ATOM 1562 C CA . GLY A 1 200 ? -16.090 12.119 -2.413 1.00 80.44 200 GLY A CA 1
ATOM 1563 C C . GLY A 1 200 ? -14.789 12.862 -2.098 1.00 80.44 200 GLY A C 1
ATOM 1564 O O . GLY A 1 200 ? -14.315 13.641 -2.922 1.00 80.44 200 GLY A O 1
ATOM 1565 N N . ILE A 1 201 ? -14.232 12.668 -0.898 1.00 80.50 201 ILE A N 1
ATOM 1566 C CA . ILE A 1 201 ? -12.997 13.319 -0.469 1.00 80.50 201 ILE A CA 1
ATOM 1567 C C . ILE A 1 201 ? -11.831 12.385 -0.767 1.00 80.50 201 ILE A C 1
ATOM 1569 O O . ILE A 1 201 ? -11.717 11.308 -0.191 1.00 80.50 201 ILE A O 1
ATOM 1573 N N . GLU A 1 202 ? -10.921 12.844 -1.617 1.00 71.75 202 GLU A N 1
ATOM 1574 C CA . GLU A 1 202 ? -9.647 12.179 -1.870 1.00 71.75 202 GLU A CA 1
ATOM 1575 C C . GLU A 1 202 ? -8.506 13.035 -1.328 1.00 71.75 202 GLU A C 1
ATOM 1577 O O . GLU A 1 202 ? -8.377 14.226 -1.642 1.00 71.75 202 GLU A O 1
ATOM 1582 N N . ARG A 1 203 ? -7.642 12.431 -0.512 1.00 64.12 203 ARG A N 1
ATOM 1583 C CA . ARG A 1 203 ? -6.425 13.081 -0.027 1.00 64.12 203 ARG A CA 1
ATOM 1584 C C . ARG A 1 203 ? -5.218 12.479 -0.719 1.00 64.12 203 ARG A C 1
ATOM 1586 O O . ARG A 1 203 ? -5.009 11.277 -0.730 1.00 64.12 203 ARG A O 1
ATOM 1593 N N . ARG A 1 204 ? -4.418 13.367 -1.309 1.00 47.72 204 ARG A N 1
ATOM 1594 C CA . ARG A 1 204 ? -3.233 13.020 -2.105 1.00 47.72 204 ARG A CA 1
ATOM 1595 C C . ARG A 1 204 ? -1.980 12.778 -1.255 1.00 47.72 204 ARG A C 1
ATOM 1597 O O . ARG A 1 204 ? -0.961 12.402 -1.813 1.00 47.72 204 ARG A O 1
ATOM 1604 N N . ARG A 1 205 ? -2.037 13.066 0.050 1.00 51.28 205 ARG A N 1
ATOM 1605 C CA . ARG A 1 205 ? -0.922 12.965 1.004 1.00 51.28 205 ARG A CA 1
ATOM 1606 C C . ARG A 1 205 ? -1.391 12.217 2.247 1.00 51.28 205 ARG A C 1
ATOM 1608 O O . ARG A 1 205 ? -2.477 12.527 2.742 1.00 51.28 205 ARG A O 1
ATOM 1615 N N . HIS A 1 206 ? -0.562 11.310 2.759 1.00 60.06 206 HIS A N 1
ATOM 1616 C CA . HIS A 1 206 ? -0.848 10.502 3.952 1.00 60.06 206 HIS A CA 1
ATOM 1617 C C . HIS A 1 206 ? -1.149 11.357 5.187 1.00 60.06 206 HIS A C 1
ATOM 1619 O O . HIS A 1 206 ? -2.145 11.135 5.875 1.00 60.06 206 HIS A O 1
ATOM 1625 N N . GLU A 1 207 ? -0.364 12.417 5.396 1.00 61.34 207 GLU A N 1
ATOM 1626 C CA . GLU A 1 207 ? -0.569 13.388 6.480 1.00 61.34 207 GLU A CA 1
ATOM 1627 C C . GLU A 1 207 ? -1.950 14.064 6.424 1.00 61.34 207 GLU A C 1
ATOM 1629 O O . GLU A 1 207 ? -2.535 14.391 7.452 1.00 61.34 207 GLU A O 1
ATOM 1634 N N . GLY A 1 208 ? -2.511 14.238 5.222 1.00 71.81 208 GLY A N 1
ATOM 1635 C CA . GLY A 1 208 ? -3.796 14.909 5.031 1.00 71.81 208 GLY A CA 1
ATOM 1636 C C . GLY A 1 208 ? -5.018 14.032 5.309 1.00 71.81 208 GLY A C 1
ATOM 1637 O O . GLY A 1 208 ? -6.118 14.574 5.444 1.00 71.81 208 GLY A O 1
ATOM 1638 N N . VAL A 1 209 ? -4.858 12.704 5.376 1.00 80.81 209 VAL A N 1
ATOM 1639 C CA . VAL A 1 209 ? -5.966 11.760 5.611 1.00 80.81 209 VAL A CA 1
ATOM 1640 C C . VAL A 1 209 ? -6.497 11.893 7.037 1.00 80.81 209 VAL A C 1
ATOM 1642 O O . VAL A 1 209 ? -7.704 12.050 7.219 1.00 80.81 209 VAL A O 1
ATOM 1645 N N . GLY A 1 210 ? -5.609 11.930 8.035 1.00 86.75 210 GLY A N 1
ATOM 1646 C CA . GLY A 1 210 ? -5.991 12.067 9.445 1.00 86.75 210 GLY A CA 1
ATOM 1647 C C . GLY A 1 210 ? -6.759 13.361 9.731 1.00 86.75 210 GLY A C 1
ATOM 1648 O O . GLY A 1 210 ? -7.826 13.332 10.352 1.00 86.75 210 GLY A O 1
ATOM 1649 N N . SER A 1 211 ? -6.285 14.496 9.203 1.00 85.81 211 SER A N 1
ATOM 1650 C CA . SER A 1 211 ? -6.984 15.783 9.332 1.00 85.81 211 SER A CA 1
ATOM 1651 C C . SER A 1 211 ? -8.345 15.772 8.638 1.00 85.81 211 SER A C 1
ATOM 1653 O O . SER A 1 211 ? -9.332 16.215 9.219 1.00 85.81 211 SER A O 1
ATOM 1655 N N . ALA A 1 212 ? -8.432 15.211 7.427 1.00 85.50 212 ALA A N 1
ATOM 1656 C CA . ALA A 1 212 ? -9.694 15.124 6.696 1.00 85.50 212 ALA A CA 1
ATOM 1657 C C . ALA A 1 212 ? -10.730 14.259 7.419 1.00 85.50 212 ALA A C 1
ATOM 1659 O O . ALA A 1 212 ? -11.906 14.624 7.456 1.00 85.50 212 ALA A O 1
ATOM 1660 N N . LEU A 1 213 ? -10.294 13.139 8.006 1.00 93.88 213 LEU A N 1
ATOM 1661 C CA . LEU A 1 213 ? -11.131 12.269 8.831 1.00 93.88 213 LEU A CA 1
ATOM 1662 C C . LEU A 1 213 ? -11.679 13.046 10.037 1.00 93.88 213 LEU A C 1
ATOM 1664 O O . LEU A 1 213 ? -12.882 13.021 10.312 1.00 93.88 213 LEU A O 1
ATOM 1668 N N . GLY A 1 214 ? -10.800 13.800 10.703 1.00 94.06 214 GLY A N 1
ATOM 1669 C CA . GLY A 1 214 ? -11.150 14.681 11.813 1.00 94.06 214 GLY A CA 1
ATOM 1670 C C . GLY A 1 214 ? -12.211 15.716 11.436 1.00 94.06 214 GLY A C 1
ATOM 1671 O O . GLY A 1 214 ? -13.248 15.833 12.088 1.00 94.06 214 GLY A O 1
ATOM 1672 N N . GLU A 1 215 ? -11.971 16.454 10.355 1.00 94.06 215 GLU A N 1
ATOM 1673 C CA . GLU A 1 215 ? -12.833 17.543 9.891 1.00 94.06 215 GLU A CA 1
ATOM 1674 C C . GLU A 1 215 ? -14.195 17.065 9.384 1.00 94.06 215 GLU A C 1
ATOM 1676 O O . GLU A 1 215 ? -15.203 17.731 9.641 1.00 94.06 215 GLU A O 1
ATOM 1681 N N . SER A 1 216 ? -14.209 15.939 8.665 1.00 93.81 216 SER A N 1
ATOM 1682 C CA . SER A 1 216 ? -15.353 15.497 7.859 1.00 93.81 216 SER A CA 1
ATOM 1683 C C . SER A 1 216 ? -16.250 14.487 8.563 1.00 93.81 216 SER A C 1
ATOM 1685 O O . SER A 1 216 ? -17.370 14.282 8.104 1.00 93.81 216 SER A O 1
ATOM 1687 N N . PHE A 1 217 ? -15.784 13.850 9.641 1.00 96.69 217 PHE A N 1
ATOM 1688 C CA . PHE A 1 217 ? -16.547 12.818 10.352 1.00 96.69 217 PHE A CA 1
ATOM 1689 C C . PHE A 1 217 ? -16.521 13.007 11.865 1.00 96.69 217 PHE A C 1
ATOM 1691 O O . PHE A 1 217 ? -17.574 13.070 12.494 1.00 96.69 217 PHE A O 1
ATOM 1698 N N . VAL A 1 218 ? -15.337 13.150 12.458 1.00 96.00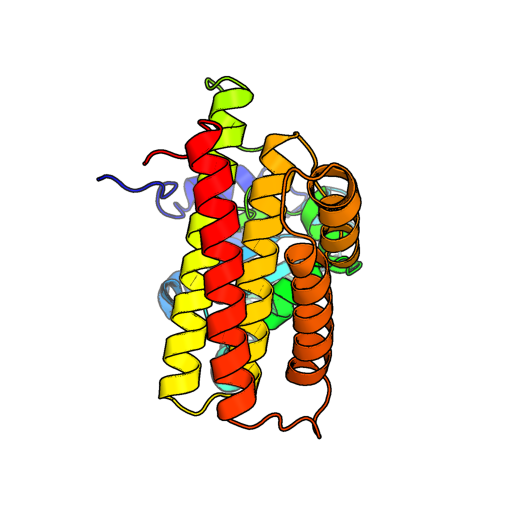 218 VAL A N 1
ATOM 1699 C CA . VAL A 1 218 ? -15.205 13.166 13.922 1.00 96.00 218 VAL A CA 1
ATOM 1700 C C . VAL A 1 218 ? -15.744 14.455 14.538 1.00 96.00 218 VAL A C 1
ATOM 1702 O O . VAL A 1 218 ? -16.556 14.417 15.458 1.00 96.00 218 VAL A O 1
ATOM 1705 N N . ARG A 1 219 ? -15.344 15.620 14.016 1.00 94.25 219 ARG A N 1
ATOM 1706 C CA . ARG A 1 219 ? -15.750 16.929 14.560 1.00 94.25 219 ARG A CA 1
ATOM 1707 C C . ARG A 1 219 ? -17.260 17.163 14.486 1.00 94.25 219 ARG A C 1
ATOM 1709 O O . ARG A 1 219 ? -17.799 17.923 15.283 1.00 94.25 219 ARG A O 1
ATOM 1716 N N . ILE A 1 220 ? -17.925 16.528 13.525 1.00 93.38 220 ILE A N 1
ATOM 1717 C CA . ILE A 1 220 ? -19.376 16.608 13.335 1.00 93.38 220 ILE A CA 1
ATOM 1718 C C . ILE A 1 220 ? -20.136 15.467 14.033 1.00 93.38 220 ILE A C 1
ATOM 1720 O O . ILE A 1 220 ? -21.356 15.407 13.923 1.00 93.38 220 ILE A O 1
ATOM 1724 N N . GLY A 1 221 ? -19.437 14.586 14.759 1.00 94.62 221 GLY A N 1
ATOM 1725 C CA . GLY A 1 221 ? -20.034 13.526 15.576 1.00 94.62 221 GLY A CA 1
ATOM 1726 C C . GLY A 1 221 ? -20.507 12.291 14.807 1.00 94.62 221 GLY A C 1
ATOM 1727 O O . GLY A 1 221 ? -21.251 11.493 15.365 1.00 94.62 221 GLY A O 1
ATOM 1728 N N . GLU A 1 222 ? -20.103 12.119 13.546 1.00 96.19 222 GLU A N 1
ATOM 1729 C CA . GLU A 1 222 ? -20.454 10.931 12.755 1.00 96.19 222 GLU A CA 1
ATOM 1730 C C . GLU A 1 222 ? -19.555 9.723 13.046 1.00 96.19 222 GLU A C 1
ATOM 1732 O O . GLU A 1 222 ? -19.974 8.594 12.815 1.00 96.19 222 GLU A O 1
ATOM 1737 N N . LEU A 1 223 ? -18.336 9.955 13.542 1.00 97.31 223 LEU A N 1
ATOM 1738 C CA . LEU A 1 223 ? -17.417 8.913 14.002 1.00 97.31 223 LEU A CA 1
ATOM 1739 C C . LEU A 1 223 ? -16.832 9.271 15.380 1.00 97.31 223 LEU A C 1
ATOM 1741 O O . LEU A 1 223 ? -16.717 10.461 15.699 1.00 97.31 223 LEU A O 1
ATOM 1745 N N . PRO A 1 224 ? -16.415 8.277 16.187 1.00 96.12 224 PRO A N 1
ATOM 1746 C CA . PRO A 1 224 ? -15.834 8.512 17.507 1.00 96.12 224 PRO A CA 1
ATOM 1747 C C . PRO A 1 224 ? -14.551 9.355 17.475 1.00 96.12 224 PRO A C 1
ATOM 1749 O O . PRO A 1 224 ? -13.720 9.239 16.572 1.00 96.12 224 PRO A O 1
ATOM 1752 N N . ALA A 1 225 ? -14.337 10.160 18.522 1.00 91.81 225 ALA A N 1
ATOM 1753 C CA . ALA A 1 225 ? -13.157 11.023 18.656 1.00 91.81 225 ALA A CA 1
ATOM 1754 C C . ALA A 1 225 ? -11.823 10.265 18.668 1.00 91.81 225 ALA A C 1
ATOM 1756 O O . ALA A 1 225 ? -10.790 10.787 18.239 1.00 91.81 225 ALA A O 1
ATOM 1757 N N . GLU A 1 226 ? -11.841 9.023 19.143 1.00 94.62 226 GLU A N 1
ATOM 1758 C CA . GLU A 1 226 ? -10.656 8.175 19.217 1.00 94.62 226 GLU A CA 1
ATOM 1759 C C . GLU A 1 226 ? -10.104 7.778 17.845 1.00 94.62 226 GLU A C 1
ATOM 1761 O O . GLU A 1 226 ? -8.908 7.521 17.752 1.00 94.62 226 GLU A O 1
ATOM 1766 N N . MET A 1 227 ? -10.912 7.828 16.778 1.00 95.31 227 MET A N 1
ATOM 1767 C CA . MET A 1 227 ? -10.479 7.477 15.423 1.00 95.31 227 MET A CA 1
ATOM 1768 C C . MET A 1 227 ? -9.313 8.366 14.968 1.00 95.31 227 MET A C 1
ATOM 1770 O O . MET A 1 227 ? -8.224 7.879 14.667 1.00 95.31 227 MET A O 1
ATOM 1774 N N . THR A 1 228 ? -9.481 9.691 14.991 1.00 94.75 228 THR A N 1
ATOM 1775 C CA . THR A 1 228 ? -8.405 10.614 14.586 1.00 94.75 228 THR A CA 1
ATOM 1776 C C . THR A 1 228 ? -7.191 10.523 15.513 1.00 94.75 228 THR A C 1
ATOM 1778 O O . THR A 1 228 ? -6.055 10.632 15.053 1.00 94.75 228 THR A O 1
ATOM 1781 N N . LYS A 1 229 ? -7.406 10.295 16.815 1.00 94.88 229 LYS A N 1
ATOM 1782 C CA . LYS A 1 229 ? -6.312 10.139 17.783 1.00 94.88 229 LYS A CA 1
ATOM 1783 C C . LYS A 1 229 ? -5.472 8.897 17.478 1.00 94.88 229 LYS A C 1
ATOM 1785 O O . LYS A 1 229 ? -4.247 8.990 17.443 1.00 94.88 229 LYS A O 1
ATOM 1790 N N . LEU A 1 230 ? -6.126 7.761 17.251 1.00 97.19 230 LEU A N 1
ATOM 1791 C CA . LEU A 1 230 ? -5.471 6.496 16.944 1.00 97.19 230 LEU A CA 1
ATOM 1792 C C . LEU A 1 230 ? -4.750 6.547 15.595 1.00 97.19 230 LEU A C 1
ATOM 1794 O O . LEU A 1 230 ? -3.619 6.083 15.504 1.00 97.19 230 LEU A O 1
ATOM 1798 N N . PHE A 1 231 ? -5.358 7.166 14.579 1.00 94.19 231 PHE A N 1
ATOM 1799 C CA . PHE A 1 231 ? -4.727 7.349 13.272 1.00 94.19 231 PHE A CA 1
ATOM 1800 C C . PHE A 1 231 ? -3.369 8.054 13.390 1.00 94.19 231 PHE A C 1
ATOM 1802 O O . PHE A 1 231 ? -2.365 7.562 12.878 1.00 94.19 231 PHE A O 1
ATOM 1809 N N . HIS A 1 232 ? -3.314 9.192 14.092 1.00 91.44 232 HIS A N 1
ATOM 1810 C CA . HIS A 1 232 ? -2.056 9.924 14.273 1.00 91.44 232 HIS A CA 1
ATOM 1811 C C . HIS A 1 232 ? -1.056 9.150 15.137 1.00 91.44 232 HIS A C 1
ATOM 1813 O O . HIS A 1 232 ? 0.132 9.162 14.840 1.00 91.44 232 HIS A O 1
ATOM 1819 N N . GLN A 1 233 ? -1.525 8.441 16.168 1.00 95.25 233 GLN A N 1
ATOM 1820 C CA . GLN A 1 233 ? -0.658 7.603 16.995 1.00 95.25 233 GLN A CA 1
ATOM 1821 C C . GLN A 1 233 ? 0.013 6.492 16.177 1.00 95.25 233 GLN A C 1
ATOM 1823 O O . GLN A 1 233 ? 1.228 6.342 16.243 1.00 95.25 233 GLN A O 1
ATOM 1828 N N . LEU A 1 234 ? -0.760 5.751 15.379 1.00 92.69 234 LEU A N 1
ATOM 1829 C CA . LEU A 1 234 ? -0.232 4.704 14.505 1.00 92.69 234 LEU A CA 1
ATOM 1830 C C . LEU A 1 234 ? 0.702 5.264 13.430 1.00 92.69 234 LEU A C 1
ATOM 1832 O O . LEU A 1 234 ? 1.669 4.603 13.070 1.00 92.69 234 LEU A O 1
ATOM 1836 N N . HIS A 1 235 ? 0.456 6.485 12.948 1.00 86.06 235 HIS A N 1
ATOM 1837 C CA . HIS A 1 235 ? 1.369 7.139 12.014 1.00 86.06 235 HIS A CA 1
ATOM 1838 C C . HIS A 1 235 ? 2.743 7.387 12.653 1.00 86.06 235 HIS A C 1
ATOM 1840 O O . HIS A 1 235 ? 3.763 6.998 12.090 1.00 86.06 235 HIS A O 1
ATOM 1846 N N . GLU A 1 236 ? 2.785 7.981 13.845 1.00 87.31 236 GLU A N 1
ATOM 1847 C CA . GLU A 1 236 ? 4.043 8.234 14.562 1.00 87.31 236 GLU A CA 1
ATOM 1848 C C . GLU A 1 236 ? 4.767 6.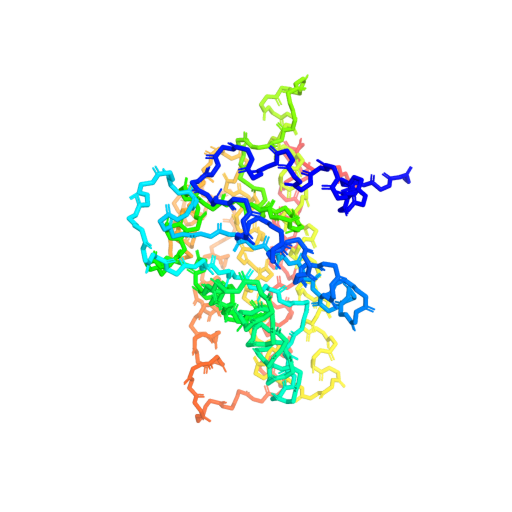936 14.952 1.00 87.31 236 GLU A C 1
ATOM 1850 O O . GLU A 1 236 ? 5.997 6.835 14.847 1.00 87.31 236 GLU A O 1
ATOM 1855 N N . ASP A 1 237 ? 4.006 5.921 15.370 1.00 89.31 237 ASP A N 1
ATOM 1856 C CA . ASP A 1 237 ? 4.546 4.602 15.690 1.00 89.31 237 ASP A CA 1
ATOM 1857 C C . ASP A 1 237 ? 5.138 3.934 14.442 1.00 89.31 237 ASP A C 1
ATOM 1859 O O . ASP A 1 237 ? 6.248 3.407 14.523 1.00 89.31 237 ASP A O 1
ATOM 1863 N N . ARG A 1 238 ? 4.485 4.039 13.273 1.00 86.69 238 ARG A N 1
ATOM 1864 C CA . ARG A 1 238 ? 5.058 3.595 11.993 1.00 86.69 238 ARG A CA 1
ATOM 1865 C C . ARG A 1 238 ? 6.351 4.331 11.677 1.00 86.69 238 ARG A C 1
ATOM 1867 O O . ARG A 1 238 ? 7.340 3.685 11.360 1.00 86.69 238 ARG A O 1
ATOM 1874 N N . LEU A 1 239 ? 6.377 5.664 11.749 1.00 78.06 239 LEU A N 1
ATOM 1875 C CA . LEU A 1 239 ? 7.595 6.426 11.441 1.00 78.06 239 LEU A CA 1
ATOM 1876 C C . LEU A 1 239 ? 8.766 5.977 12.329 1.00 78.06 239 LEU A C 1
ATOM 1878 O O . LEU A 1 239 ? 9.903 5.852 11.871 1.00 78.06 239 LEU A O 1
ATOM 1882 N N . SER A 1 240 ? 8.480 5.680 13.596 1.00 81.62 240 SER A N 1
ATOM 1883 C CA . SER A 1 240 ? 9.463 5.102 14.508 1.00 81.62 240 SER A CA 1
ATOM 1884 C C . SER A 1 240 ? 9.852 3.675 14.098 1.00 81.62 240 SER A C 1
ATOM 1886 O O . SER A 1 240 ? 11.041 3.369 14.036 1.00 81.62 240 SER A O 1
ATOM 1888 N N . ALA A 1 241 ? 8.883 2.821 13.767 1.00 77.38 241 ALA A N 1
ATOM 1889 C CA . ALA A 1 241 ? 9.104 1.441 13.347 1.00 77.38 241 ALA A CA 1
ATOM 1890 C C . ALA A 1 241 ? 9.898 1.322 12.043 1.00 77.38 241 ALA A C 1
ATOM 1892 O O . ALA A 1 241 ? 10.795 0.485 11.978 1.00 77.38 241 ALA A O 1
ATOM 1893 N N . ASP A 1 242 ? 9.647 2.170 11.052 1.00 76.06 242 ASP A N 1
ATOM 1894 C CA . ASP A 1 242 ? 10.294 2.121 9.741 1.00 76.06 242 ASP A CA 1
ATOM 1895 C C . ASP A 1 242 ? 11.696 2.748 9.781 1.00 76.06 242 ASP A C 1
ATOM 1897 O O . ASP A 1 242 ? 12.645 2.184 9.235 1.00 76.06 242 ASP A O 1
ATOM 1901 N N . TYR A 1 243 ? 11.864 3.887 10.468 1.00 65.88 243 TYR A N 1
ATOM 1902 C CA . TYR A 1 243 ? 13.064 4.722 10.302 1.00 65.88 243 TYR A CA 1
ATOM 1903 C C . TYR A 1 243 ? 13.954 4.840 11.538 1.00 65.88 243 TYR A C 1
ATOM 1905 O O . TYR A 1 243 ? 15.135 5.178 11.415 1.00 65.88 243 TYR A O 1
ATOM 1913 N N . ARG A 1 244 ? 13.441 4.573 12.745 1.00 77.69 244 ARG A N 1
ATOM 1914 C CA . ARG A 1 244 ? 14.247 4.677 13.966 1.00 77.69 244 ARG A CA 1
ATOM 1915 C C . ARG A 1 244 ? 14.849 3.316 14.310 1.00 77.69 244 ARG A C 1
ATOM 1917 O O . ARG A 1 244 ? 14.199 2.459 14.892 1.00 77.69 244 ARG A O 1
ATOM 1924 N N . MET A 1 245 ? 16.144 3.158 14.040 1.00 72.19 245 MET A N 1
ATOM 1925 C CA . MET A 1 245 ? 16.897 1.922 14.326 1.00 72.19 245 MET A CA 1
ATOM 1926 C C . MET A 1 245 ? 16.887 1.496 15.801 1.00 72.19 245 MET A C 1
ATOM 1928 O O . MET A 1 245 ? 17.083 0.324 16.099 1.00 72.19 245 MET A O 1
ATOM 1932 N N . THR A 1 246 ? 16.682 2.441 16.718 1.00 84.38 246 THR A N 1
ATOM 1933 C CA . THR A 1 246 ? 16.635 2.202 18.167 1.00 84.38 246 THR A CA 1
ATOM 1934 C C . THR A 1 246 ? 15.226 1.963 18.703 1.00 84.38 246 THR A C 1
ATOM 1936 O O . THR A 1 246 ? 15.057 1.823 19.911 1.00 84.38 246 THR A O 1
ATOM 1939 N N . TYR A 1 247 ? 14.203 1.983 17.846 1.00 87.56 247 TYR A N 1
ATOM 1940 C CA . TYR A 1 247 ? 12.831 1.763 18.277 1.00 87.56 247 TYR A CA 1
ATOM 1941 C C . TYR A 1 247 ? 12.568 0.272 18.467 1.00 87.56 247 TYR A C 1
ATOM 1943 O O . TYR A 1 247 ? 12.626 -0.501 17.513 1.00 87.56 247 TYR A O 1
ATOM 1951 N N . ASP A 1 248 ? 12.259 -0.104 19.703 1.00 89.12 248 ASP A N 1
ATOM 1952 C CA . ASP A 1 248 ? 11.886 -1.458 20.092 1.00 89.12 248 ASP A CA 1
ATOM 1953 C C . ASP A 1 248 ? 10.646 -1.387 21.001 1.00 89.12 248 ASP A C 1
ATOM 1955 O O . ASP A 1 248 ? 10.764 -1.117 22.198 1.00 89.12 248 ASP A O 1
ATOM 1959 N N . PRO A 1 249 ? 9.438 -1.495 20.427 1.00 87.69 249 PRO A N 1
ATOM 1960 C CA . PRO A 1 249 ? 8.192 -1.315 21.167 1.00 87.69 249 PRO A CA 1
ATOM 1961 C C . PRO A 1 249 ? 7.784 -2.561 21.963 1.00 87.69 249 PRO A C 1
ATOM 1963 O O . PRO A 1 249 ? 6.928 -2.454 22.837 1.00 87.69 249 PRO A O 1
ATOM 1966 N N . GLY A 1 250 ? 8.392 -3.721 21.693 1.00 93.44 250 GLY A N 1
ATOM 1967 C CA . GLY A 1 250 ? 7.988 -5.002 22.270 1.00 93.44 250 GLY A CA 1
ATOM 1968 C C . GLY A 1 250 ? 6.640 -5.525 21.750 1.00 93.44 250 GLY A C 1
ATOM 1969 O O . GLY A 1 250 ? 5.840 -4.802 21.153 1.00 93.44 250 GLY A O 1
ATOM 1970 N N . GLU A 1 251 ? 6.390 -6.814 21.986 1.00 94.62 251 GLU A N 1
ATOM 1971 C CA . GLU A 1 251 ? 5.199 -7.527 21.497 1.00 94.62 251 GLU A CA 1
ATOM 1972 C C . GLU A 1 251 ? 3.894 -6.951 22.056 1.00 94.62 251 GLU A C 1
ATOM 1974 O O . GLU A 1 251 ? 2.980 -6.675 21.287 1.00 94.62 251 GLU A O 1
ATOM 1979 N N . GLU A 1 252 ? 3.826 -6.672 23.362 1.00 95.88 252 GLU A N 1
ATOM 1980 C CA . GLU A 1 252 ? 2.611 -6.167 24.024 1.00 95.88 252 GLU A CA 1
ATOM 1981 C C . GLU A 1 252 ? 2.101 -4.861 23.389 1.00 95.88 252 GLU A C 1
ATOM 1983 O O . GLU A 1 252 ? 0.899 -4.660 23.194 1.00 95.88 252 GLU A O 1
ATOM 1988 N N . VAL A 1 253 ? 3.017 -3.958 23.020 1.00 95.94 253 VAL A N 1
ATOM 1989 C CA . VAL A 1 253 ? 2.649 -2.699 22.359 1.00 95.94 253 VAL A CA 1
ATOM 1990 C C . VAL A 1 253 ? 2.116 -2.966 20.959 1.00 95.94 253 VAL A C 1
ATOM 1992 O O . VAL A 1 253 ? 1.118 -2.357 20.569 1.00 95.94 253 VAL A O 1
ATOM 1995 N N . ALA A 1 254 ? 2.751 -3.860 20.204 1.00 95.69 254 ALA A N 1
ATOM 1996 C CA . ALA A 1 254 ? 2.337 -4.157 18.842 1.00 95.69 254 ALA A CA 1
ATOM 1997 C C . ALA A 1 254 ? 1.016 -4.946 18.791 1.00 95.69 254 ALA A C 1
ATOM 1999 O O . ALA A 1 254 ? 0.152 -4.620 17.979 1.00 95.69 254 ALA A O 1
ATOM 2000 N N . GLU A 1 255 ? 0.785 -5.884 19.713 1.00 97.94 255 GLU A N 1
ATOM 2001 C CA . GLU A 1 255 ? -0.506 -6.564 19.882 1.00 97.94 255 GLU A CA 1
ATOM 2002 C C . GLU A 1 255 ? -1.624 -5.574 20.199 1.00 97.94 255 GLU A C 1
ATOM 2004 O O . GLU A 1 255 ? -2.685 -5.600 19.570 1.00 97.94 255 GLU A O 1
ATOM 2009 N N . LYS A 1 256 ? -1.362 -4.635 21.114 1.00 98.12 256 LYS A N 1
ATOM 2010 C CA . LYS A 1 256 ? -2.301 -3.558 21.424 1.00 98.12 256 LYS A CA 1
ATOM 2011 C C . LYS A 1 256 ? -2.587 -2.686 20.202 1.00 98.12 256 LYS A C 1
ATOM 2013 O O . LYS A 1 256 ? -3.730 -2.286 19.992 1.00 98.12 256 LYS A O 1
ATOM 2018 N N . ARG A 1 257 ? -1.578 -2.376 19.381 1.00 98.06 257 ARG A N 1
ATOM 2019 C CA . ARG A 1 257 ? -1.783 -1.627 18.131 1.00 98.06 257 ARG A CA 1
ATOM 2020 C C . ARG A 1 257 ? -2.610 -2.398 17.120 1.00 98.06 257 ARG A C 1
ATOM 2022 O O . ARG A 1 257 ? -3.475 -1.787 16.498 1.00 98.06 257 ARG A O 1
ATOM 2029 N N . LEU A 1 258 ? -2.418 -3.707 17.018 1.00 98.44 258 LEU A N 1
ATOM 2030 C CA . LEU A 1 258 ? -3.226 -4.560 16.158 1.00 98.44 258 LEU A CA 1
ATOM 2031 C C . LEU A 1 258 ? -4.685 -4.618 16.617 1.00 98.44 258 LEU A C 1
ATOM 2033 O O . LEU A 1 258 ? -5.588 -4.491 15.791 1.00 98.44 258 LEU A O 1
ATOM 2037 N N . GLU A 1 259 ? -4.939 -4.747 17.920 1.00 98.56 259 GLU A N 1
ATOM 2038 C CA . GLU A 1 259 ? -6.295 -4.694 18.480 1.00 98.56 259 GLU A CA 1
ATOM 2039 C C . GLU A 1 259 ? -6.968 -3.347 18.176 1.00 98.56 259 GLU A C 1
ATOM 2041 O O . GLU A 1 259 ? -8.079 -3.297 17.644 1.00 98.56 259 GLU A O 1
ATOM 2046 N N . GLN A 1 260 ? -6.264 -2.244 18.441 1.00 98.50 260 GLN A N 1
ATOM 2047 C CA . GLN A 1 260 ? -6.760 -0.893 18.187 1.00 98.50 260 GLN A CA 1
ATOM 2048 C C . GLN A 1 260 ? -7.032 -0.648 16.695 1.00 98.50 260 GLN A C 1
ATOM 2050 O O . GLN A 1 260 ? -8.087 -0.116 16.343 1.00 98.50 260 GLN A O 1
ATOM 2055 N N . ALA A 1 261 ? -6.114 -1.051 15.812 1.00 98.38 261 ALA A N 1
ATOM 2056 C CA . ALA A 1 261 ? -6.283 -0.946 14.366 1.00 98.38 261 ALA A CA 1
ATOM 2057 C C . ALA A 1 261 ? -7.471 -1.789 13.884 1.00 98.38 261 ALA A C 1
ATOM 2059 O O . ALA A 1 261 ? -8.296 -1.296 13.121 1.00 98.38 261 ALA A O 1
ATOM 2060 N N . SER A 1 262 ? -7.622 -3.015 14.392 1.00 98.62 262 SER A N 1
ATOM 2061 C CA . SER A 1 262 ? -8.759 -3.885 14.064 1.00 98.62 262 SER A CA 1
ATOM 2062 C C . SER A 1 262 ? -10.089 -3.238 14.449 1.00 98.62 262 SER A C 1
ATOM 2064 O O . SER A 1 262 ? -11.024 -3.210 13.649 1.00 98.62 262 SER A O 1
ATOM 2066 N N . HIS A 1 263 ? -10.164 -2.644 15.644 1.00 98.50 263 HIS A N 1
ATOM 2067 C CA . HIS A 1 263 ? -11.355 -1.926 16.090 1.00 98.50 263 HIS A CA 1
ATOM 2068 C C . HIS A 1 263 ? -11.666 -0.696 15.219 1.00 98.50 263 HIS A C 1
ATOM 2070 O O . HIS A 1 263 ? -12.823 -0.469 14.859 1.00 98.50 263 HIS A O 1
ATOM 2076 N N . PHE A 1 264 ? -10.645 0.071 14.828 1.00 98.56 264 PHE A N 1
ATOM 2077 C CA . PHE A 1 264 ? -10.797 1.192 13.898 1.00 98.56 264 PHE A CA 1
ATOM 2078 C C . PHE A 1 264 ? -11.375 0.730 12.555 1.00 98.56 264 PHE A C 1
ATOM 2080 O O . PHE A 1 264 ? -12.360 1.290 12.077 1.00 98.56 264 PHE A O 1
ATOM 2087 N N . VAL A 1 265 ? -10.781 -0.305 11.951 1.00 98.44 265 VAL A N 1
ATOM 2088 C CA . VAL A 1 265 ? -11.208 -0.837 10.648 1.00 98.44 265 VAL A CA 1
ATOM 2089 C C . VAL A 1 265 ? -12.640 -1.358 10.716 1.00 98.44 265 VAL A C 1
ATOM 2091 O O . VAL A 1 265 ? -13.433 -1.068 9.819 1.00 98.44 265 VAL A O 1
ATOM 2094 N N . GLN A 1 266 ? -13.001 -2.057 11.795 1.00 98.38 266 GLN A N 1
ATOM 2095 C CA . GLN A 1 266 ? -14.368 -2.527 12.001 1.00 98.38 266 GLN A CA 1
ATOM 2096 C C . GLN A 1 266 ? -15.356 -1.362 12.131 1.00 98.38 266 GLN A C 1
ATOM 2098 O O . GLN A 1 266 ? -16.373 -1.352 11.451 1.00 98.38 266 GLN A O 1
ATOM 2103 N N . THR A 1 267 ? -15.022 -0.330 12.910 1.00 98.44 267 THR A N 1
ATOM 2104 C CA . THR A 1 267 ? -15.878 0.859 13.075 1.00 98.44 267 THR A CA 1
ATOM 2105 C C . THR A 1 267 ? -16.162 1.545 11.735 1.00 98.44 267 THR A C 1
ATOM 2107 O O . THR A 1 267 ? -17.288 1.960 11.458 1.00 98.44 267 THR A O 1
ATOM 2110 N N . ILE A 1 268 ? -15.146 1.651 10.873 1.00 98.38 268 ILE A N 1
ATOM 2111 C CA . ILE A 1 268 ? -15.311 2.207 9.528 1.00 98.38 268 ILE A CA 1
ATOM 2112 C C . ILE A 1 268 ? -16.158 1.296 8.634 1.00 98.38 268 ILE A C 1
ATOM 2114 O O . ILE A 1 268 ? -17.008 1.795 7.893 1.00 98.38 268 ILE A O 1
ATOM 2118 N N . ARG A 1 269 ? -15.938 -0.022 8.690 1.00 98.25 269 ARG A N 1
ATOM 2119 C CA . ARG A 1 269 ? -16.735 -1.006 7.946 1.00 98.25 269 ARG A CA 1
ATOM 2120 C C . ARG A 1 269 ? -18.213 -0.875 8.291 1.00 98.25 269 ARG A C 1
ATOM 2122 O O . ARG A 1 269 ? -19.015 -0.719 7.374 1.00 98.25 269 ARG A O 1
ATOM 2129 N N . ASP A 1 270 ? -18.534 -0.870 9.580 1.00 97.88 270 ASP A N 1
ATOM 2130 C CA . ASP A 1 270 ? -19.905 -0.773 10.082 1.00 97.88 270 ASP A CA 1
ATOM 2131 C C . ASP A 1 270 ? -20.559 0.524 9.591 1.00 97.88 270 ASP A C 1
ATOM 2133 O O . ASP A 1 270 ? -21.623 0.493 8.974 1.00 97.88 270 ASP A O 1
ATOM 2137 N N . TYR A 1 271 ? -19.865 1.662 9.730 1.00 97.81 271 TYR A N 1
ATOM 2138 C CA . TYR A 1 2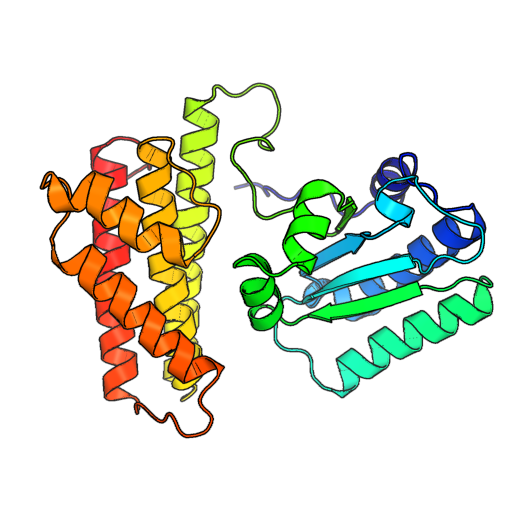71 ? -20.345 2.948 9.218 1.00 97.81 271 TYR A CA 1
ATOM 2139 C C . TYR A 1 271 ? -20.637 2.901 7.706 1.00 97.81 271 TYR A C 1
ATOM 2141 O O . TYR A 1 271 ? -21.663 3.400 7.238 1.00 97.81 271 TYR A O 1
ATOM 2149 N N . LEU A 1 272 ? -19.741 2.315 6.910 1.00 96.94 272 LEU A N 1
ATOM 2150 C CA . LEU A 1 272 ? -19.905 2.226 5.457 1.00 96.94 272 LEU A CA 1
ATOM 2151 C C . LEU A 1 272 ? -21.049 1.284 5.052 1.00 96.94 272 LEU A C 1
ATOM 2153 O O . LEU A 1 272 ? -21.748 1.577 4.078 1.00 96.94 272 LEU A O 1
ATOM 2157 N N . GLN A 1 273 ? -21.266 0.194 5.791 1.00 97.06 273 GLN A N 1
ATOM 2158 C CA . GLN A 1 273 ? -22.394 -0.722 5.595 1.00 97.06 273 GLN A CA 1
ATOM 2159 C C . GLN A 1 273 ? -23.726 -0.048 5.949 1.00 97.06 273 GLN A C 1
ATOM 2161 O O . GLN A 1 273 ? -24.644 -0.035 5.130 1.00 97.06 273 GLN A O 1
ATOM 2166 N N . GLU A 1 274 ? -23.812 0.617 7.106 1.00 96.31 274 GLU A N 1
ATOM 2167 C CA . GLU A 1 274 ? -25.002 1.369 7.536 1.00 96.31 274 GLU A CA 1
ATOM 2168 C C . GLU A 1 274 ? -25.413 2.454 6.528 1.00 96.31 274 GLU A C 1
ATOM 2170 O O . GLU A 1 274 ? -26.597 2.752 6.352 1.00 96.31 274 GLU A O 1
ATOM 2175 N N . ARG A 1 275 ? -24.435 3.048 5.836 1.00 94.31 275 ARG A N 1
ATOM 2176 C CA . ARG A 1 275 ? -24.646 4.081 4.812 1.00 94.31 275 ARG A CA 1
ATOM 2177 C C . ARG A 1 275 ? -24.825 3.524 3.394 1.00 94.31 275 ARG A C 1
ATOM 2179 O O . ARG A 1 275 ? -25.000 4.310 2.462 1.00 94.31 275 ARG A O 1
ATOM 2186 N N . GLY A 1 276 ? -24.803 2.202 3.213 1.00 93.62 276 GLY A N 1
ATOM 2187 C CA . GLY A 1 276 ? -25.023 1.542 1.922 1.00 93.62 276 GLY A CA 1
ATOM 2188 C C . GLY A 1 276 ? -23.892 1.752 0.909 1.00 93.62 276 GLY A C 1
ATOM 2189 O O . GLY A 1 276 ? -24.146 1.831 -0.300 1.00 93.62 276 GLY A O 1
ATOM 2190 N N . PHE A 1 277 ? -22.653 1.906 1.386 1.00 91.50 277 PHE A N 1
ATOM 2191 C CA . PHE A 1 277 ? -21.445 1.929 0.553 1.00 91.50 277 PHE A C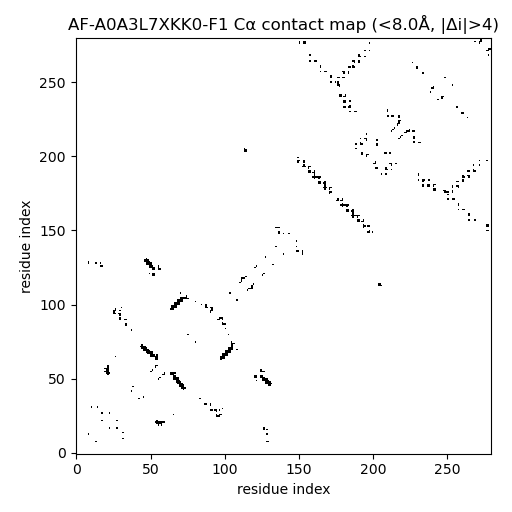A 1
ATOM 2192 C C . PHE A 1 277 ? -20.768 0.562 0.438 1.00 91.50 277 PHE A C 1
ATOM 2194 O O . PHE A 1 277 ? -20.030 0.349 -0.522 1.00 91.50 277 PHE A O 1
ATOM 2201 N N . LEU A 1 278 ? -21.036 -0.342 1.381 1.00 90.00 278 LEU A N 1
ATOM 2202 C CA . LEU A 1 278 ? -20.586 -1.731 1.381 1.00 90.00 278 LEU A CA 1
ATOM 2203 C C . LEU A 1 278 ? -21.779 -2.664 1.554 1.00 90.00 278 LEU A C 1
ATOM 2205 O O . LEU A 1 278 ? -22.755 -2.307 2.215 1.00 90.00 278 LEU A O 1
ATOM 2209 N N . ASP A 1 279 ? -21.653 -3.863 0.999 1.00 85.19 279 ASP A N 1
ATOM 2210 C CA . ASP A 1 279 ? -22.583 -4.949 1.276 1.00 85.19 279 ASP A CA 1
ATOM 2211 C C . ASP A 1 279 ? -22.328 -5.520 2.687 1.00 85.19 279 ASP A C 1
ATOM 2213 O O . ASP A 1 279 ? -21.207 -5.456 3.211 1.00 85.19 279 ASP A O 1
ATOM 2217 N N . GLY A 1 280 ? -23.406 -6.004 3.313 1.00 63.25 280 GLY A N 1
ATOM 2218 C CA . GLY A 1 280 ? -23.437 -6.575 4.667 1.00 63.25 280 GLY A CA 1
ATOM 2219 C C . GLY A 1 280 ? -22.772 -7.938 4.771 1.00 63.25 280 GLY A C 1
ATOM 2220 O O . GLY A 1 280 ? -22.970 -8.752 3.842 1.00 63.25 280 GLY A O 1
#

Mean predicted aligned error: 13.25 Å